Protein AF-X1K725-F1 (afdb_monomer_lite)

Secondary structure (DSSP, 8-state):
--TT-EEEEEEEE---THHHHHHHHGGGSTTTTT--TTTSPPPP-SSEEEEEEEE-GGGBTTB-TT-EEEE-SEE-S---S-GGGSGGGGTT---EETTTTT--SSSSEEEE-HHHHHTT-EEEPS-TTS-HHHHHTHHHHHHHHHHHHT-EEEE-SSTTSPPEEEESSPTTSEEEEE--SHHHHHHHHHHHHT--SEEEEE-SS-HHHHHHHHHHH-

Radius of gyration: 20.43 Å; chains: 1; bounding box: 51×41×59 Å

Foldseek 3Di:
DAQLKFKWFWPDFDDDPVVVVCVVCPCVPPQNANFDCVVPPAAATQFTKIFTQDHHNNCPPVDDGGFMWTFQFWQQAQDPPPLVRHPPSRPPDRTHGDRHVQHHSNDRMHMRDNSRVVSVRGGGDPDPPDDRVRSSCPNLLVVLQVVQQQDWDFDAPDPPGHTDIDGGQDACAEAEQEDLDPSSLSNQQVSVVSHHVYYHYHYPDDVVSVVVSVVVRD

Structure (mmCIF, N/CA/C/O backbone):
data_AF-X1K725-F1
#
_entry.id   AF-X1K725-F1
#
loop_
_atom_site.group_PDB
_atom_site.id
_atom_site.type_symbol
_atom_site.label_atom_id
_atom_site.label_alt_id
_atom_site.label_comp_id
_atom_site.label_asym_id
_atom_site.label_entity_id
_atom_site.label_seq_id
_atom_site.pdbx_PDB_ins_code
_atom_site.Cartn_x
_atom_site.Cartn_y
_atom_site.Cartn_z
_atom_site.occupancy
_atom_site.B_iso_or_equiv
_atom_site.auth_seq_id
_atom_site.auth_comp_id
_atom_site.auth_asym_id
_atom_site.auth_atom_id
_atom_site.pdbx_PDB_model_num
ATOM 1 N N . ILE A 1 1 ? -17.520 -0.392 16.168 1.00 92.00 1 ILE A N 1
ATOM 2 C CA . ILE A 1 1 ? -16.942 0.643 15.284 1.00 92.00 1 ILE A CA 1
ATOM 3 C C . ILE A 1 1 ? -17.673 1.946 15.523 1.00 92.00 1 ILE A C 1
ATOM 5 O O . ILE A 1 1 ? -18.848 1.875 15.880 1.00 92.00 1 ILE A O 1
ATOM 9 N N . GLY A 1 2 ? -16.977 3.076 15.409 1.00 95.00 2 GLY A N 1
ATOM 10 C CA . GLY A 1 2 ? -17.581 4.405 15.504 1.00 95.00 2 GLY A CA 1
ATOM 11 C C . GLY A 1 2 ? -18.509 4.714 14.328 1.00 95.00 2 GLY A C 1
ATOM 12 O O . GLY A 1 2 ? -18.577 3.953 13.361 1.00 95.00 2 GLY A O 1
ATOM 13 N N . ALA A 1 3 ? -19.237 5.828 14.425 1.00 97.44 3 ALA A N 1
ATOM 14 C CA . ALA A 1 3 ? -20.186 6.248 13.396 1.00 97.44 3 ALA A CA 1
ATOM 15 C C . ALA A 1 3 ? -19.500 6.622 12.067 1.00 97.44 3 ALA A C 1
ATOM 17 O O . ALA A 1 3 ? -20.080 6.367 11.018 1.00 97.44 3 ALA A O 1
ATOM 18 N N . GLY A 1 4 ? -18.271 7.152 12.108 1.00 97.38 4 GLY A N 1
ATOM 19 C CA . GLY A 1 4 ? -17.448 7.498 10.938 1.00 97.38 4 GLY A CA 1
ATOM 20 C C . GLY A 1 4 ? -16.420 6.432 10.542 1.00 97.38 4 GLY A C 1
ATOM 21 O O . GLY A 1 4 ? -15.397 6.766 9.962 1.00 97.38 4 GLY A O 1
ATOM 22 N N . GLN A 1 5 ? -16.641 5.162 10.896 1.00 98.12 5 GLN A N 1
ATOM 23 C CA . GLN A 1 5 ? -15.664 4.083 10.690 1.00 98.12 5 GLN A CA 1
ATOM 24 C C . GLN A 1 5 ? -16.272 2.890 9.963 1.00 98.12 5 GLN A C 1
ATOM 26 O O . GLN A 1 5 ? -17.480 2.656 10.031 1.00 98.12 5 GLN A O 1
ATOM 31 N N . LEU A 1 6 ? -15.416 2.064 9.364 1.00 98.69 6 LEU A N 1
ATOM 32 C CA . LEU A 1 6 ? -15.798 0.768 8.801 1.00 98.69 6 LEU A CA 1
ATOM 33 C C . LEU A 1 6 ? -15.099 -0.363 9.565 1.00 98.69 6 LEU A C 1
ATOM 35 O O . LEU A 1 6 ? -13.986 -0.211 10.072 1.00 98.69 6 LEU A O 1
ATOM 39 N N . LEU A 1 7 ? -15.752 -1.521 9.649 1.00 98.75 7 LEU A N 1
ATOM 40 C CA . LEU A 1 7 ? -15.084 -2.783 9.959 1.00 98.75 7 LEU A CA 1
ATOM 41 C C . LEU A 1 7 ? -14.983 -3.580 8.671 1.00 98.75 7 LEU A C 1
ATOM 43 O O . LEU A 1 7 ? -16.003 -3.798 8.013 1.00 98.75 7 LEU A O 1
ATOM 47 N N . ALA A 1 8 ? -13.794 -4.074 8.364 1.00 98.75 8 ALA A N 1
ATOM 48 C CA . ALA A 1 8 ? -13.576 -4.931 7.218 1.00 98.75 8 ALA A CA 1
ATOM 49 C C . ALA A 1 8 ? -12.857 -6.219 7.628 1.00 98.75 8 ALA A C 1
ATOM 51 O O . ALA A 1 8 ? -12.020 -6.217 8.530 1.00 98.75 8 ALA A O 1
ATOM 52 N N . ARG A 1 9 ? -13.217 -7.334 6.993 1.00 98.81 9 ARG A N 1
ATOM 53 C CA . ARG A 1 9 ? -12.459 -8.586 7.054 1.00 98.81 9 ARG A CA 1
ATOM 54 C C . ARG A 1 9 ? -11.229 -8.431 6.172 1.00 98.81 9 ARG A C 1
ATOM 56 O O . ARG A 1 9 ? -11.348 -7.866 5.092 1.00 98.81 9 ARG A O 1
ATOM 63 N N . VAL A 1 10 ? -10.085 -8.938 6.612 1.00 98.81 10 VAL A N 1
ATOM 64 C CA . VAL A 1 10 ? -8.901 -9.025 5.754 1.00 98.81 10 VAL A CA 1
ATOM 65 C C . VAL A 1 10 ? -8.946 -10.350 4.999 1.00 98.81 10 VAL A C 1
ATOM 67 O O . VAL A 1 10 ? -9.000 -11.413 5.616 1.00 98.81 10 VAL A O 1
ATOM 70 N N . ASP A 1 11 ? -8.944 -10.288 3.671 1.00 98.44 11 ASP A N 1
ATOM 71 C CA . ASP A 1 11 ? -9.016 -11.473 2.807 1.00 98.44 11 ASP A CA 1
ATOM 72 C C . ASP A 1 11 ? -7.633 -11.928 2.322 1.00 98.44 11 ASP A C 1
ATOM 74 O O . ASP A 1 11 ? -7.408 -13.116 2.089 1.00 98.44 11 ASP A O 1
ATOM 78 N N . ALA A 1 12 ? -6.694 -10.990 2.200 1.00 98.19 12 ALA A N 1
ATOM 79 C CA . ALA A 1 12 ? -5.293 -11.249 1.898 1.00 98.19 12 ALA A CA 1
ATOM 80 C C . ALA A 1 12 ? -4.413 -10.173 2.542 1.00 98.19 12 ALA A C 1
ATOM 82 O O . ALA A 1 12 ? -4.809 -9.009 2.616 1.00 98.19 12 ALA A O 1
ATOM 83 N N . ALA A 1 13 ? -3.218 -10.567 2.977 1.00 97.69 13 ALA A N 1
ATOM 84 C CA . ALA A 1 13 ? -2.223 -9.666 3.539 1.00 97.69 13 ALA A CA 1
ATOM 85 C C . ALA A 1 13 ? -0.828 -10.031 3.022 1.00 97.69 13 ALA A C 1
ATOM 87 O O . ALA A 1 13 ? -0.427 -11.199 3.061 1.00 97.69 13 ALA A O 1
ATOM 88 N N . GLY A 1 14 ? -0.102 -9.027 2.541 1.00 94.00 14 GLY A N 1
ATOM 89 C CA . GLY A 1 14 ? 1.312 -9.115 2.214 1.00 94.00 14 GLY A CA 1
ATOM 90 C C . GLY A 1 14 ? 2.184 -8.960 3.460 1.00 94.00 14 GLY A C 1
ATOM 91 O O . GLY A 1 14 ? 1.763 -8.434 4.493 1.00 94.00 14 GLY A O 1
ATOM 92 N N . VAL A 1 15 ? 3.421 -9.449 3.371 1.00 94.56 15 VAL A N 1
ATOM 93 C CA . VAL A 1 15 ? 4.444 -9.256 4.406 1.00 94.56 15 VAL A CA 1
ATOM 94 C C . VAL A 1 15 ? 5.604 -8.503 3.778 1.00 94.56 15 VAL A C 1
ATOM 96 O O . VAL A 1 15 ? 6.455 -9.089 3.100 1.00 94.56 15 VAL A O 1
ATOM 99 N N . CYS A 1 16 ? 5.639 -7.200 4.032 1.00 93.44 16 CYS A N 1
ATOM 100 C CA . CYS A 1 16 ? 6.676 -6.328 3.518 1.00 93.44 16 CYS A CA 1
ATOM 101 C C . CYS A 1 16 ? 7.934 -6.365 4.392 1.00 93.44 16 CYS A C 1
ATOM 103 O O . CYS A 1 16 ? 7.883 -6.471 5.619 1.00 93.44 16 CYS A O 1
ATOM 105 N N . THR A 1 17 ? 9.103 -6.187 3.774 1.00 91.06 17 THR A N 1
ATOM 106 C CA . THR A 1 17 ? 10.354 -5.980 4.520 1.00 91.06 17 THR A CA 1
ATOM 107 C C . THR A 1 17 ? 10.373 -4.668 5.309 1.00 91.06 17 THR A C 1
ATOM 109 O O . THR A 1 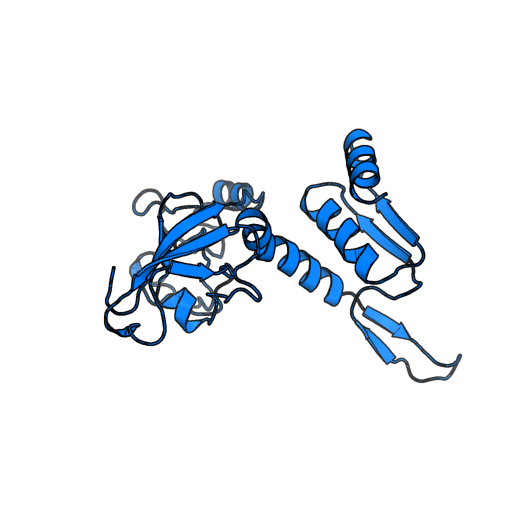17 ? 11.200 -4.534 6.208 1.00 91.06 17 THR A O 1
ATOM 112 N N . SER A 1 18 ? 9.472 -3.719 5.012 1.00 91.06 18 SER A N 1
ATOM 113 C CA . SER A 1 18 ? 9.288 -2.481 5.789 1.00 91.06 18 SER A CA 1
ATOM 114 C C . SER A 1 18 ? 8.984 -2.769 7.265 1.00 91.06 18 SER A C 1
ATOM 116 O O . SER A 1 18 ? 9.439 -2.030 8.136 1.00 91.06 18 SER A O 1
ATOM 118 N N . ILE A 1 19 ? 8.331 -3.899 7.559 1.00 94.31 19 ILE A N 1
ATOM 119 C CA . ILE A 1 19 ? 8.048 -4.361 8.921 1.00 94.31 19 ILE A CA 1
ATOM 120 C C . ILE A 1 19 ? 9.334 -4.519 9.742 1.00 94.31 19 ILE A C 1
ATOM 122 O O . ILE A 1 19 ? 9.361 -4.148 10.911 1.00 94.31 19 ILE A O 1
ATOM 126 N N . LEU A 1 20 ? 10.424 -5.010 9.142 1.00 94.44 20 LEU A N 1
ATOM 127 C CA . LEU A 1 20 ? 11.699 -5.157 9.854 1.00 94.44 20 LEU A CA 1
ATOM 128 C C . LEU A 1 20 ? 12.261 -3.800 10.279 1.00 94.44 20 LEU A C 1
ATOM 130 O O . LEU A 1 20 ? 12.746 -3.665 11.397 1.00 94.44 20 LEU A O 1
ATOM 134 N N . LYS A 1 21 ? 12.138 -2.788 9.413 1.00 93.38 21 LYS A N 1
ATOM 135 C CA . LYS A 1 21 ? 12.543 -1.416 9.730 1.00 93.38 21 LYS A CA 1
ATOM 136 C C . LYS A 1 21 ? 11.694 -0.838 10.864 1.00 93.38 21 LYS A C 1
ATOM 138 O O . LYS A 1 21 ? 12.227 -0.144 11.721 1.00 93.38 21 LYS A O 1
ATOM 143 N N . LEU A 1 22 ? 10.392 -1.120 10.876 1.00 93.50 22 LEU A N 1
ATOM 144 C CA . LEU A 1 22 ? 9.494 -0.688 11.947 1.00 93.50 22 LEU A CA 1
ATOM 145 C C . LEU A 1 22 ? 9.880 -1.335 13.283 1.00 93.50 22 LEU A C 1
ATOM 147 O O . LEU A 1 22 ? 10.004 -0.631 14.277 1.00 93.50 22 LEU A O 1
ATOM 151 N N . ILE A 1 23 ? 10.143 -2.644 13.291 1.00 92.19 23 ILE A N 1
ATOM 152 C CA . ILE A 1 23 ? 10.595 -3.376 14.485 1.00 92.19 23 ILE A CA 1
ATOM 153 C C . ILE A 1 23 ? 11.936 -2.832 14.996 1.00 92.19 23 ILE A C 1
ATOM 155 O O . ILE A 1 23 ? 12.111 -2.679 16.199 1.00 92.19 23 ILE A O 1
ATOM 159 N N . GLU A 1 24 ? 12.874 -2.536 14.096 1.00 94.88 24 GLU A N 1
ATOM 160 C CA . GLU A 1 24 ? 14.198 -2.014 14.451 1.00 94.88 24 GLU A CA 1
ATOM 161 C C . GLU A 1 24 ? 14.137 -0.591 15.021 1.00 94.88 24 GLU A C 1
ATOM 163 O O . GLU A 1 24 ? 14.814 -0.291 16.000 1.00 94.88 24 GLU A O 1
ATOM 168 N N . GLN A 1 25 ? 13.342 0.291 14.409 1.00 95.12 25 GLN A N 1
ATOM 169 C CA . GLN A 1 25 ? 13.277 1.705 14.791 1.00 95.12 25 GLN A CA 1
ATOM 170 C C . GLN A 1 25 ? 12.297 1.971 15.936 1.00 95.12 25 GLN A C 1
ATOM 172 O O . GLN A 1 25 ? 12.454 2.947 16.665 1.00 95.12 25 GLN A O 1
ATOM 177 N N . GLY A 1 26 ? 11.288 1.120 16.113 1.00 93.56 26 GLY A N 1
ATOM 178 C CA . GLY A 1 26 ? 10.322 1.258 17.190 1.00 93.56 26 GLY A CA 1
ATOM 179 C C . GLY A 1 26 ? 9.618 2.622 17.175 1.00 93.56 26 GLY A C 1
ATOM 180 O O . GLY A 1 26 ? 9.159 3.097 16.134 1.00 93.56 26 GLY A O 1
ATOM 181 N N . ALA A 1 27 ? 9.569 3.261 18.346 1.00 93.88 27 ALA A N 1
ATOM 182 C CA . ALA A 1 27 ? 8.982 4.587 18.543 1.00 93.88 27 ALA A CA 1
ATOM 183 C C . ALA A 1 27 ? 9.675 5.703 17.733 1.00 93.88 27 ALA A C 1
ATOM 185 O O . ALA A 1 27 ? 9.034 6.699 17.400 1.00 93.88 27 ALA A O 1
ATOM 186 N N . GLU A 1 28 ? 10.944 5.517 17.354 1.00 94.56 28 GLU A N 1
ATOM 187 C CA . GLU A 1 28 ? 11.724 6.484 16.565 1.00 94.56 28 GLU A CA 1
ATOM 188 C C . GLU A 1 28 ? 11.362 6.463 15.072 1.00 94.56 28 GLU A C 1
ATOM 190 O O . GLU A 1 28 ? 11.806 7.309 14.293 1.00 94.56 28 GLU A O 1
ATOM 195 N N . HIS A 1 29 ? 10.567 5.486 14.626 1.00 94.81 29 HIS A N 1
ATOM 196 C CA . HIS A 1 29 ? 10.113 5.451 13.244 1.00 94.81 29 HIS A CA 1
ATOM 197 C C . HIS A 1 29 ? 9.203 6.659 12.959 1.00 94.81 29 HIS A C 1
ATOM 199 O O . HIS A 1 29 ? 8.237 6.896 13.678 1.00 94.81 29 HIS A O 1
ATOM 205 N N . ALA A 1 30 ? 9.432 7.379 11.856 1.00 91.25 30 ALA A N 1
ATOM 206 C CA . ALA A 1 30 ? 8.716 8.629 11.554 1.00 91.25 30 ALA A CA 1
ATOM 207 C C . ALA A 1 30 ? 7.176 8.499 11.531 1.00 91.25 30 ALA A C 1
ATOM 209 O O . ALA A 1 30 ? 6.477 9.388 11.998 1.00 91.25 30 ALA A O 1
ATOM 210 N N . PHE A 1 31 ? 6.638 7.382 11.024 1.00 91.38 31 PHE A N 1
ATOM 211 C CA . PHE A 1 31 ? 5.187 7.106 11.047 1.00 91.38 31 PHE A CA 1
ATOM 212 C C . PHE A 1 31 ? 4.648 6.589 12.396 1.00 91.38 31 PHE A C 1
ATOM 214 O O . PHE A 1 31 ? 3.438 6.475 12.551 1.00 91.38 31 PHE A O 1
ATOM 221 N N . ILE A 1 32 ? 5.523 6.259 13.350 1.00 95.19 32 ILE A N 1
ATOM 222 C CA . ILE A 1 32 ? 5.160 5.882 14.725 1.00 95.19 32 ILE A CA 1
ATOM 223 C C . ILE A 1 32 ? 5.229 7.116 15.636 1.00 95.19 32 ILE A C 1
ATOM 225 O O . ILE A 1 32 ? 4.346 7.301 16.465 1.00 95.19 32 ILE A O 1
ATOM 229 N N . ASN A 1 33 ? 6.225 7.988 15.438 1.00 95.19 33 ASN A N 1
ATOM 230 C CA . ASN A 1 33 ? 6.378 9.293 16.089 1.00 95.19 33 ASN A CA 1
ATOM 231 C C . ASN A 1 33 ? 6.159 9.259 17.613 1.00 95.19 33 ASN A C 1
ATOM 233 O O . ASN A 1 33 ? 5.201 9.831 18.136 1.00 95.19 33 ASN A O 1
ATOM 237 N N . GLY A 1 34 ? 7.029 8.546 18.331 1.00 95.94 34 GLY A N 1
ATOM 238 C CA . GLY A 1 34 ? 7.004 8.481 19.794 1.00 95.94 34 GLY A CA 1
ATOM 239 C C . GLY A 1 34 ? 5.859 7.654 20.386 1.00 95.94 34 GLY A C 1
ATOM 240 O O . GLY A 1 34 ? 5.708 7.622 21.605 1.00 95.94 34 GLY A O 1
ATOM 241 N N . TRP A 1 35 ? 5.059 6.980 19.556 1.00 95.75 35 TRP A N 1
ATOM 242 C CA . TRP A 1 35 ? 3.974 6.129 20.030 1.00 95.75 35 TRP A CA 1
ATOM 243 C C . TRP A 1 35 ? 4.493 4.948 20.855 1.00 95.75 35 TRP A C 1
ATOM 245 O O . TRP A 1 35 ? 5.268 4.115 20.378 1.00 95.75 35 TRP A O 1
ATOM 255 N N . ASP A 1 36 ? 4.018 4.858 22.099 1.00 94.12 36 ASP A N 1
ATOM 256 C CA . ASP A 1 36 ? 4.352 3.782 23.034 1.00 94.12 36 ASP A CA 1
ATOM 257 C C . ASP A 1 36 ? 3.608 2.494 22.651 1.00 94.12 36 ASP A C 1
ATOM 259 O O . ASP A 1 36 ? 2.427 2.292 22.947 1.00 94.12 36 ASP A O 1
ATOM 263 N N . MET A 1 37 ? 4.321 1.611 21.956 1.00 92.50 37 MET A N 1
ATOM 264 C CA . MET A 1 37 ? 3.791 0.332 21.488 1.00 92.50 37 MET A CA 1
ATOM 265 C C . MET A 1 37 ? 3.719 -0.744 22.580 1.00 92.50 37 MET A C 1
ATOM 267 O O . MET A 1 37 ? 3.072 -1.765 22.355 1.00 92.50 37 MET A O 1
ATOM 271 N N . GLU A 1 38 ? 4.331 -0.543 23.753 1.00 92.81 38 GLU A N 1
ATOM 272 C CA . GLU A 1 38 ? 4.136 -1.448 24.893 1.00 92.81 38 GLU A CA 1
ATOM 273 C C . GLU A 1 38 ? 2.762 -1.209 25.516 1.00 92.81 38 GLU A C 1
ATOM 275 O O . GLU A 1 38 ? 2.014 -2.151 25.794 1.00 92.81 38 GLU A O 1
ATOM 280 N N . ARG A 1 39 ? 2.394 0.066 25.684 1.00 95.31 39 ARG A N 1
ATOM 281 C CA . ARG A 1 39 ? 1.092 0.460 26.225 1.00 95.31 39 ARG A CA 1
ATOM 282 C C . ARG A 1 39 ? -0.032 0.369 25.199 1.00 95.31 39 ARG A C 1
ATOM 284 O O . ARG A 1 39 ? -1.157 0.006 25.554 1.00 95.31 39 ARG A O 1
ATOM 291 N N . TRP A 1 40 ? 0.252 0.696 23.941 1.00 95.31 40 TRP A N 1
ATOM 292 C CA . TRP A 1 40 ? -0.712 0.676 22.842 1.00 95.31 40 TRP A CA 1
ATOM 293 C C . TRP A 1 40 ? -0.155 -0.104 21.645 1.00 95.31 40 TRP A C 1
ATOM 295 O O . TRP A 1 40 ? 0.283 0.504 20.664 1.00 95.31 40 TRP A O 1
ATOM 305 N N . PRO A 1 41 ? -0.190 -1.446 21.694 1.00 94.00 41 PRO A N 1
ATOM 306 C CA . PRO A 1 41 ? 0.327 -2.281 20.618 1.00 94.00 41 PRO A CA 1
ATOM 307 C C . PRO A 1 41 ? -0.302 -1.953 19.264 1.00 94.00 41 PRO A C 1
ATOM 309 O O . PRO A 1 41 ? -1.505 -1.690 19.164 1.00 94.00 41 PRO A O 1
ATOM 312 N N . VAL A 1 42 ? 0.517 -2.014 18.217 1.00 94.75 42 VAL A N 1
ATOM 313 C CA . VAL A 1 42 ? 0.094 -1.802 16.830 1.00 94.75 42 VAL A CA 1
ATOM 314 C C . VAL A 1 42 ? -0.086 -3.129 16.097 1.00 94.75 42 VAL A C 1
ATOM 316 O O . VAL A 1 42 ? 0.575 -4.123 16.396 1.00 94.75 42 VAL A O 1
ATOM 319 N N . ILE A 1 43 ? -0.983 -3.138 15.113 1.00 96.81 43 ILE A N 1
ATOM 320 C CA . ILE A 1 43 ? -1.186 -4.270 14.205 1.00 96.81 43 ILE A CA 1
ATOM 321 C C . ILE A 1 43 ? -0.496 -3.928 12.888 1.00 96.81 43 ILE A C 1
ATOM 323 O O . ILE A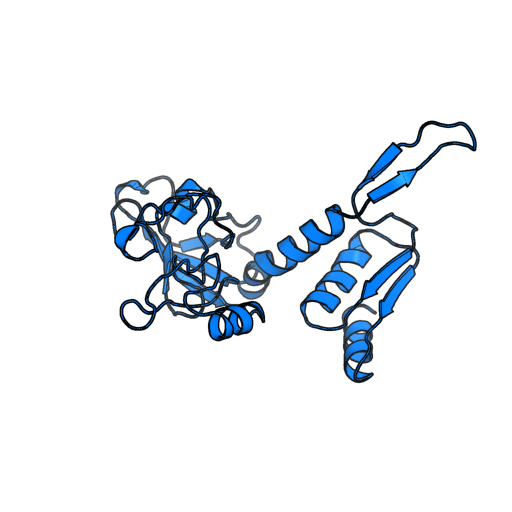 1 43 ? -0.814 -2.916 12.268 1.00 96.81 43 ILE A O 1
ATOM 327 N N . LEU A 1 44 ? 0.436 -4.781 12.475 1.00 96.88 44 LEU A N 1
ATOM 328 C CA . LEU A 1 44 ? 1.270 -4.572 11.294 1.00 96.88 44 LEU A CA 1
ATOM 329 C C . LEU A 1 44 ? 0.571 -5.012 9.997 1.00 96.88 44 LEU A C 1
ATOM 331 O O . LEU A 1 44 ? -0.466 -5.674 10.029 1.00 96.88 44 LEU A O 1
ATOM 335 N N . GLY A 1 45 ? 1.162 -4.667 8.853 1.00 96.81 45 GLY A N 1
ATOM 336 C CA . GLY A 1 45 ? 0.690 -5.053 7.519 1.00 96.81 45 GLY A CA 1
ATOM 337 C C . GLY A 1 45 ? 0.058 -3.889 6.767 1.00 96.81 45 GLY A C 1
ATOM 338 O O . GLY A 1 45 ? -1.083 -3.509 7.025 1.00 96.81 45 GLY A O 1
ATOM 339 N N . ASP A 1 46 ? 0.805 -3.350 5.820 1.00 96.94 46 ASP A N 1
ATOM 340 C CA . ASP A 1 46 ? 0.471 -2.238 4.929 1.00 96.94 46 ASP A CA 1
ATOM 341 C C . ASP A 1 46 ? -0.044 -2.702 3.555 1.00 96.94 46 ASP A C 1
ATOM 343 O O . ASP A 1 46 ? -0.673 -1.932 2.838 1.00 96.94 46 ASP A O 1
ATOM 347 N N . GLU A 1 47 ? 0.140 -3.979 3.229 1.00 97.31 47 GLU A N 1
ATOM 348 C CA . GLU A 1 47 ? -0.252 -4.589 1.958 1.00 97.31 47 GLU A CA 1
ATOM 349 C C . GLU A 1 47 ? -1.438 -5.540 2.180 1.00 97.31 47 GLU A C 1
ATOM 351 O O . GLU A 1 47 ? -1.310 -6.522 2.917 1.00 97.31 47 GLU A O 1
ATOM 356 N N . GLY A 1 48 ? -2.597 -5.306 1.558 1.00 97.50 48 GLY A N 1
ATOM 357 C CA . GLY A 1 48 ? -3.721 -6.224 1.736 1.00 97.50 48 GLY A CA 1
ATOM 358 C C . GLY A 1 48 ? -5.010 -5.887 1.002 1.00 97.50 48 GLY A C 1
ATOM 359 O O . GLY A 1 48 ? -5.136 -4.891 0.294 1.00 97.50 48 GLY A O 1
ATOM 360 N N . THR A 1 49 ? -5.972 -6.790 1.157 1.00 98.56 49 THR A N 1
ATOM 361 C CA . THR A 1 49 ? -7.325 -6.689 0.603 1.00 98.56 49 THR A CA 1
ATOM 362 C C . THR A 1 49 ? -8.339 -6.845 1.703 1.00 98.56 49 THR A C 1
ATOM 364 O O . THR A 1 49 ? -8.196 -7.716 2.568 1.00 98.56 49 THR A O 1
ATOM 367 N N . VAL A 1 50 ? -9.373 -6.016 1.644 1.00 98.56 50 VAL A N 1
ATOM 368 C CA . VAL A 1 50 ? -10.394 -5.964 2.677 1.00 98.56 50 VAL A CA 1
ATOM 369 C C . VAL A 1 50 ? -11.794 -6.045 2.085 1.00 98.56 50 VAL A C 1
ATOM 371 O O . VAL A 1 50 ? -12.055 -5.474 1.029 1.00 98.56 50 VAL A O 1
ATOM 374 N N . THR A 1 51 ? -12.703 -6.707 2.800 1.00 98.69 51 THR A N 1
ATOM 375 C CA . THR A 1 51 ? -14.143 -6.738 2.507 1.00 98.69 51 THR A CA 1
ATOM 376 C C . THR A 1 51 ? -14.911 -6.108 3.662 1.00 98.69 51 THR A C 1
ATOM 378 O O . THR A 1 51 ? -14.790 -6.560 4.803 1.00 98.69 51 THR A O 1
ATOM 381 N N . ILE A 1 52 ? -15.734 -5.094 3.399 1.00 98.75 52 ILE A N 1
ATOM 382 C CA . ILE A 1 52 ? -16.544 -4.433 4.429 1.00 98.75 52 ILE A CA 1
ATOM 383 C C . ILE A 1 52 ? -17.522 -5.437 5.049 1.00 98.75 52 ILE A C 1
ATOM 385 O O . ILE A 1 52 ? -18.307 -6.076 4.354 1.00 98.75 52 ILE A O 1
ATOM 389 N N . VAL A 1 53 ? -17.515 -5.539 6.379 1.00 98.75 53 VAL A N 1
ATOM 390 C CA . VAL A 1 53 ? -18.447 -6.381 7.154 1.00 98.75 53 VAL A CA 1
ATOM 391 C C . VAL A 1 53 ? -19.356 -5.577 8.081 1.00 98.75 53 VAL A C 1
ATOM 393 O O . VAL A 1 53 ? -20.361 -6.098 8.561 1.00 98.75 53 VAL A O 1
ATOM 396 N N . LYS A 1 54 ? -19.031 -4.307 8.353 1.00 98.75 54 LYS A N 1
ATOM 397 C CA . LYS A 1 54 ? -19.902 -3.394 9.103 1.00 98.75 54 LYS A CA 1
ATOM 398 C C . LYS A 1 54 ? -19.614 -1.942 8.729 1.00 98.75 54 LYS A C 1
ATOM 400 O O . LYS A 1 54 ? -18.455 -1.539 8.694 1.00 98.75 54 LYS A O 1
ATOM 405 N N . VAL A 1 55 ? -20.674 -1.163 8.533 1.00 98.75 55 VAL A N 1
ATOM 406 C CA . VAL A 1 55 ? -20.618 0.260 8.165 1.00 98.75 55 VAL A CA 1
ATOM 407 C C . VAL A 1 55 ? -21.076 1.115 9.349 1.00 98.75 55 VAL A C 1
ATOM 409 O O . VAL A 1 55 ? -22.083 0.800 9.996 1.00 98.75 55 VAL A O 1
ATOM 412 N N . GLY A 1 56 ? -20.309 2.157 9.672 1.00 98.56 56 GLY A N 1
ATOM 413 C CA . GLY A 1 56 ? -20.668 3.164 10.667 1.00 98.56 56 GLY A CA 1
ATOM 414 C C . GLY A 1 56 ? -21.893 3.973 10.237 1.00 98.56 56 GLY A C 1
ATOM 415 O O . GLY A 1 56 ? -22.183 4.101 9.053 1.00 98.56 56 GLY A O 1
ATOM 416 N N . GLU A 1 57 ? -22.651 4.494 11.199 1.00 98.19 57 GLU A N 1
ATOM 417 C CA . GLU A 1 57 ? -23.924 5.176 10.930 1.00 98.19 57 GLU A CA 1
ATOM 418 C C . GLU A 1 57 ? -23.802 6.355 9.954 1.00 98.19 57 GLU A C 1
ATOM 420 O O . GLU A 1 57 ? -24.650 6.485 9.074 1.00 98.19 57 GLU A O 1
ATOM 425 N N . ASN A 1 58 ? -22.724 7.136 10.051 1.00 98.06 58 ASN A N 1
ATOM 426 C CA . ASN A 1 58 ? -22.498 8.321 9.220 1.00 98.06 58 ASN A CA 1
ATOM 427 C C . ASN A 1 58 ? -22.002 7.983 7.808 1.00 98.06 58 ASN A C 1
ATOM 429 O O . ASN A 1 58 ? -21.940 8.870 6.972 1.00 98.06 58 ASN A O 1
ATOM 433 N N . LEU A 1 59 ? -21.633 6.725 7.555 1.00 98.12 59 LEU A N 1
ATOM 434 C CA . LEU A 1 59 ? -21.101 6.253 6.273 1.00 98.12 59 LEU A CA 1
ATOM 435 C C . LEU A 1 59 ? -22.135 5.444 5.474 1.00 98.12 59 LEU A C 1
ATOM 437 O O . LEU A 1 59 ? -21.839 4.890 4.413 1.00 98.12 59 LEU A O 1
ATOM 441 N N . ARG A 1 60 ? -23.359 5.326 6.003 1.00 95.62 60 ARG A N 1
ATOM 442 C CA . ARG A 1 60 ? -24.462 4.642 5.324 1.00 95.62 60 ARG A CA 1
ATOM 443 C C . ARG A 1 60 ? -24.845 5.417 4.065 1.00 95.62 60 ARG A C 1
ATOM 445 O O . ARG A 1 60 ? -25.113 6.609 4.137 1.00 95.62 60 ARG A O 1
ATOM 452 N N . GLY A 1 61 ? -24.928 4.716 2.939 1.00 95.50 61 GLY A N 1
ATOM 453 C CA . GLY A 1 61 ? -25.235 5.300 1.628 1.00 95.50 61 GLY A CA 1
ATOM 454 C C . GLY A 1 61 ? -24.000 5.575 0.771 1.00 95.50 61 GLY A C 1
ATOM 455 O O . GLY A 1 61 ? -24.133 5.657 -0.444 1.00 95.50 61 GLY A O 1
ATOM 456 N N . GLU A 1 62 ? -22.813 5.645 1.378 1.00 96.88 62 GLU A N 1
ATOM 457 C CA . GLU A 1 62 ? -21.532 5.703 0.659 1.00 96.88 62 GLU A CA 1
ATOM 458 C C . GLU A 1 62 ? -20.885 4.319 0.548 1.00 96.88 62 GLU A C 1
ATOM 460 O O . GLU A 1 62 ? -20.311 3.977 -0.483 1.00 96.88 62 GLU A O 1
ATOM 465 N N . TYR A 1 63 ? -21.023 3.509 1.602 1.00 98.19 63 TYR A N 1
ATOM 466 C CA . TYR A 1 63 ? -20.439 2.174 1.682 1.00 98.19 63 TYR A CA 1
ATOM 467 C C . TYR A 1 63 ? -21.480 1.107 2.007 1.00 98.19 63 TYR A C 1
ATOM 469 O O . TYR A 1 63 ? -22.436 1.331 2.758 1.00 98.19 63 TYR A O 1
ATOM 477 N N . GLU A 1 64 ? -21.231 -0.097 1.503 1.00 97.94 64 GLU A N 1
ATOM 478 C CA . GLU A 1 64 ? -22.087 -1.265 1.658 1.00 97.94 64 GLU A CA 1
ATOM 479 C C . GLU A 1 64 ? -21.293 -2.478 2.154 1.00 97.94 64 GLU A C 1
ATOM 481 O O . GLU A 1 64 ? -20.121 -2.686 1.833 1.00 97.94 64 GLU A O 1
ATOM 486 N N . VAL A 1 65 ? -21.950 -3.315 2.957 1.00 98.62 65 VAL A N 1
ATOM 487 C CA . VAL A 1 65 ? -21.376 -4.593 3.395 1.00 98.62 65 VAL A CA 1
ATOM 488 C C . VAL A 1 65 ? -21.181 -5.501 2.183 1.00 98.62 65 VAL A C 1
ATOM 490 O O . VAL A 1 65 ? -22.089 -5.670 1.378 1.00 98.62 65 VAL A O 1
ATOM 493 N N . GLY A 1 66 ? -20.006 -6.121 2.089 1.00 98.00 66 GLY A N 1
ATOM 494 C CA . GLY A 1 66 ? -19.610 -6.976 0.972 1.00 98.00 66 GLY A CA 1
ATOM 495 C C . GLY A 1 66 ? -18.731 -6.279 -0.064 1.00 98.00 66 GLY A C 1
ATOM 496 O O . GLY A 1 66 ? -18.045 -6.978 -0.805 1.00 98.00 66 GLY A O 1
ATOM 497 N N . GLN A 1 67 ? -18.677 -4.942 -0.079 1.00 98.06 67 GLN A N 1
ATOM 498 C CA . GLN A 1 67 ? -17.757 -4.217 -0.955 1.00 98.06 67 GLN A CA 1
ATOM 499 C C . GLN A 1 67 ? -16.303 -4.491 -0.579 1.00 98.06 67 GLN A C 1
ATOM 501 O O . GLN A 1 67 ? -15.949 -4.586 0.603 1.00 98.06 67 GLN A O 1
ATOM 506 N N . ARG A 1 68 ? -15.461 -4.585 -1.605 1.00 98.25 68 ARG A N 1
ATOM 507 C CA . ARG A 1 68 ? -14.040 -4.886 -1.481 1.00 98.25 68 ARG A CA 1
ATOM 508 C C . ARG A 1 68 ? -13.183 -3.702 -1.879 1.00 98.25 68 ARG A C 1
ATOM 510 O O . ARG A 1 68 ? -13.526 -2.964 -2.796 1.00 98.25 68 ARG A O 1
ATOM 517 N N . PHE A 1 69 ? -12.035 -3.578 -1.223 1.00 98.50 69 PHE A N 1
ATOM 518 C CA . PHE A 1 69 ? -11.112 -2.473 -1.446 1.00 98.50 69 PHE A CA 1
ATOM 519 C C . PHE A 1 69 ? -9.653 -2.914 -1.309 1.00 98.50 69 PHE A C 1
ATOM 521 O O . PHE A 1 69 ? -9.330 -3.857 -0.575 1.00 98.50 69 PHE A O 1
ATOM 528 N N . ALA A 1 70 ? -8.777 -2.184 -1.996 1.00 98.12 70 ALA A N 1
ATOM 529 C CA . ALA A 1 70 ? -7.380 -2.047 -1.601 1.00 98.12 70 ALA A CA 1
ATOM 530 C C . ALA A 1 70 ? -7.245 -0.837 -0.668 1.00 98.12 70 ALA A C 1
ATOM 532 O O . ALA A 1 70 ? -8.064 0.082 -0.710 1.00 98.12 70 ALA A O 1
ATOM 533 N N . ILE A 1 71 ? -6.204 -0.811 0.160 1.00 98.12 71 ILE A N 1
ATOM 534 C CA . ILE A 1 71 ? -5.912 0.340 1.018 1.00 98.12 71 ILE A CA 1
ATOM 535 C C . ILE A 1 71 ? -4.562 0.929 0.615 1.00 98.12 71 ILE A C 1
ATOM 537 O O . ILE A 1 71 ? -3.568 0.211 0.568 1.00 98.12 71 ILE A O 1
ATOM 541 N N . GLN A 1 72 ? -4.525 2.234 0.349 1.00 97.31 72 GLN A N 1
ATOM 542 C CA . GLN A 1 72 ? -3.286 2.998 0.221 1.00 97.31 72 GLN A CA 1
ATOM 543 C C . GLN A 1 72 ? -2.729 3.248 1.630 1.00 97.31 72 GLN A C 1
ATOM 545 O O . GLN A 1 72 ? -3.346 3.980 2.407 1.00 97.31 72 GLN A O 1
ATOM 550 N N . PRO A 1 73 ? -1.578 2.668 2.009 1.00 96.75 73 PRO A N 1
ATOM 551 C CA . PRO A 1 73 ? -1.144 2.718 3.398 1.00 96.75 73 PRO A CA 1
ATOM 552 C C . PRO A 1 73 ? -0.515 4.046 3.794 1.00 96.75 73 PRO A C 1
ATOM 554 O O . PRO A 1 73 ? -0.532 4.376 4.973 1.00 96.75 73 PRO A O 1
ATOM 557 N N . ALA A 1 74 ? 0.041 4.808 2.848 1.00 95.50 74 ALA A N 1
ATOM 558 C CA . ALA A 1 74 ? 0.559 6.144 3.119 1.00 95.50 74 ALA A CA 1
ATOM 559 C C . ALA A 1 74 ? -0.602 7.144 3.119 1.00 95.50 74 ALA A C 1
ATOM 561 O O . ALA A 1 74 ? -1.024 7.613 2.062 1.00 95.50 74 ALA A O 1
ATOM 562 N N . VAL A 1 75 ? -1.101 7.457 4.313 1.00 97.56 75 VAL A N 1
ATOM 563 C CA . VAL A 1 75 ? -2.313 8.248 4.523 1.00 97.56 75 VAL A CA 1
ATOM 564 C C . VAL A 1 75 ? -1.927 9.711 4.733 1.00 97.56 75 VAL A C 1
ATOM 566 O O . VAL A 1 75 ? -1.343 10.079 5.750 1.00 97.56 75 VAL A O 1
ATOM 569 N N . GLY A 1 76 ? -2.235 10.547 3.742 1.00 96.31 76 GLY A N 1
ATOM 570 C CA . GLY A 1 76 ? -1.811 11.948 3.641 1.00 96.31 76 GLY A CA 1
ATOM 571 C C . GLY A 1 76 ? -2.580 12.949 4.503 1.00 96.31 76 GLY A C 1
ATOM 572 O O . GLY A 1 76 ? -2.887 14.032 4.012 1.00 96.31 76 GLY A O 1
ATOM 573 N N . VAL A 1 77 ? -2.914 12.595 5.745 1.00 96.12 77 VAL A N 1
ATOM 574 C CA . VAL A 1 77 ? -3.575 13.491 6.705 1.00 96.12 77 VAL A CA 1
ATOM 575 C C . VAL A 1 77 ? -2.895 13.432 8.069 1.00 96.12 77 VAL A C 1
ATOM 577 O O . VAL A 1 77 ? -2.229 12.453 8.421 1.00 96.12 77 VAL A O 1
ATOM 580 N N . ARG A 1 78 ? -3.085 14.489 8.864 1.00 95.81 78 ARG A N 1
ATOM 581 C CA . ARG A 1 78 ? -2.685 14.498 10.278 1.00 95.81 78 ARG A CA 1
ATOM 582 C C . ARG A 1 78 ? -3.504 13.469 11.070 1.00 95.81 78 ARG A C 1
ATOM 584 O O . ARG A 1 78 ? -4.661 13.253 10.714 1.00 95.81 78 ARG A O 1
ATOM 591 N N . PRO A 1 79 ? -2.977 12.905 12.171 1.00 95.69 79 PRO A N 1
ATOM 592 C CA . PRO A 1 79 ? -3.778 12.037 13.025 1.00 95.69 79 PRO A CA 1
ATOM 593 C C . PRO A 1 79 ? -5.038 12.754 13.522 1.00 95.69 79 PRO A C 1
ATOM 595 O O . PRO A 1 79 ? -4.966 13.874 14.043 1.00 95.69 79 PRO A O 1
ATOM 598 N N . VAL A 1 80 ? -6.189 12.107 13.356 1.00 94.25 80 VAL A N 1
ATOM 599 C CA . VAL A 1 80 ? -7.496 12.611 13.797 1.00 94.25 80 VAL A CA 1
ATOM 600 C C . VAL A 1 80 ? -7.818 12.005 15.156 1.00 94.25 80 VAL A C 1
ATOM 602 O O . VAL A 1 80 ? -8.159 12.717 16.103 1.00 94.25 80 VAL A O 1
ATOM 605 N N . LEU A 1 81 ? -7.643 10.691 15.273 1.00 93.19 81 LEU A N 1
ATOM 606 C CA . LEU A 1 81 ? -7.833 9.925 16.488 1.00 93.19 81 LEU A CA 1
ATOM 607 C C . LEU A 1 81 ? -6.515 9.708 17.226 1.00 93.19 81 LEU A C 1
ATOM 609 O O . LEU A 1 81 ? -5.433 9.650 16.646 1.00 93.19 81 LEU A O 1
ATOM 613 N N . HIS A 1 82 ? -6.629 9.524 18.542 1.00 94.88 82 HIS A N 1
ATOM 614 C CA . HIS A 1 82 ? -5.531 9.066 19.397 1.00 94.88 82 HIS A CA 1
ATOM 615 C C . HIS A 1 82 ? -4.270 9.937 19.340 1.00 94.88 82 HIS A C 1
ATOM 617 O O . HIS A 1 82 ? -3.156 9.450 19.534 1.00 94.88 82 HIS A O 1
ATOM 623 N N . ARG A 1 83 ? -4.447 11.236 19.078 1.00 95.81 83 ARG A N 1
ATOM 624 C CA . ARG A 1 83 ? -3.362 12.215 18.982 1.00 95.81 83 ARG A CA 1
ATOM 625 C C . ARG A 1 83 ? -2.478 12.218 20.222 1.00 95.81 83 ARG A C 1
ATOM 627 O O . ARG A 1 83 ? -1.269 12.342 20.096 1.00 95.81 83 ARG A O 1
ATOM 634 N N . GLU A 1 84 ? -3.074 12.004 21.392 1.00 96.31 84 GLU A N 1
ATOM 635 C CA . GLU A 1 84 ? -2.401 11.943 22.691 1.00 96.31 84 GLU A CA 1
ATOM 636 C C . GLU A 1 84 ? -1.384 10.805 22.835 1.00 96.31 84 GLU A C 1
ATOM 638 O O . GLU A 1 84 ? -0.633 10.772 23.806 1.00 96.31 84 GLU A O 1
ATOM 643 N N . ARG A 1 85 ? -1.384 9.844 21.905 1.00 96.25 85 ARG A N 1
ATOM 644 C CA . ARG A 1 85 ? -0.457 8.708 21.912 1.00 96.25 85 ARG A CA 1
ATOM 645 C C . ARG A 1 85 ? 0.811 8.971 21.115 1.00 96.25 85 ARG A C 1
ATOM 647 O O . ARG A 1 85 ? 1.762 8.222 21.275 1.00 96.25 85 ARG A O 1
ATOM 654 N N . TYR A 1 86 ? 0.824 9.999 20.273 1.00 96.56 86 TYR A N 1
ATOM 655 C CA . TYR A 1 86 ? 2.016 10.436 19.556 1.00 96.56 86 TYR A CA 1
ATOM 656 C C . TYR A 1 86 ? 2.799 11.444 20.400 1.00 96.56 86 TYR A C 1
ATOM 658 O O . TYR A 1 86 ? 2.234 12.114 21.272 1.00 96.56 86 TYR A O 1
ATOM 666 N N . ALA A 1 87 ? 4.082 11.611 20.086 1.00 95.81 87 ALA A N 1
ATOM 667 C CA . ALA A 1 87 ? 4.876 12.717 20.605 1.00 95.81 87 ALA A CA 1
ATOM 668 C C . ALA A 1 87 ? 4.175 14.060 20.337 1.00 95.81 87 ALA A C 1
ATOM 670 O O . ALA A 1 87 ? 3.565 14.258 19.281 1.00 95.81 87 ALA A O 1
ATOM 671 N N . ASP A 1 88 ? 4.222 14.953 21.329 1.00 95.81 88 ASP A N 1
ATOM 672 C CA . ASP A 1 88 ? 3.669 16.311 21.266 1.00 95.81 88 ASP A CA 1
ATOM 673 C C . ASP A 1 88 ? 2.212 16.381 20.766 1.00 95.81 88 ASP A C 1
ATOM 675 O O . ASP A 1 88 ? 1.806 17.307 20.069 1.00 95.81 88 ASP A O 1
ATOM 679 N N . ASN A 1 89 ? 1.387 15.382 21.105 1.00 95.94 89 ASN A N 1
ATOM 680 C CA . ASN A 1 89 ? -0.003 15.271 20.640 1.00 95.94 89 ASN A CA 1
ATOM 681 C C . ASN A 1 89 ? -0.150 15.327 19.099 1.00 95.94 89 ASN A C 1
ATOM 683 O O . ASN A 1 89 ? -1.106 15.919 18.562 1.00 95.94 89 ASN A O 1
ATOM 687 N N . ALA A 1 90 ? 0.807 14.711 18.396 1.00 95.19 90 ALA A N 1
ATOM 688 C CA . ALA A 1 90 ? 0.935 14.685 16.940 1.00 95.19 90 ALA A CA 1
ATOM 689 C C . ALA A 1 90 ? 1.182 16.062 16.293 1.00 95.19 90 ALA A C 1
ATOM 691 O O . ALA A 1 90 ? 0.834 16.276 15.127 1.00 95.19 90 ALA A O 1
ATOM 692 N N . GLU A 1 91 ? 1.737 17.026 17.031 1.00 94.62 91 GLU A N 1
ATOM 693 C CA . GLU A 1 91 ? 2.125 18.314 16.456 1.00 94.62 91 GLU A CA 1
ATOM 694 C C . GLU A 1 91 ? 3.151 18.127 15.324 1.00 94.62 91 GLU A C 1
ATOM 696 O O . GLU A 1 91 ? 4.072 17.319 15.408 1.00 94.62 91 GLU A O 1
ATOM 701 N N . GLY A 1 92 ? 2.950 18.837 14.211 1.00 91.94 92 GLY A N 1
ATOM 702 C CA . GLY A 1 92 ? 3.815 18.747 13.030 1.00 91.94 92 GLY A CA 1
ATOM 703 C C . GLY A 1 92 ? 3.609 17.512 12.144 1.00 91.94 92 GLY A C 1
ATOM 704 O O . GLY A 1 92 ? 4.179 17.466 11.057 1.00 91.94 92 GLY A O 1
ATOM 705 N N . MET A 1 93 ? 2.772 16.546 12.539 1.00 94.94 93 MET A N 1
ATOM 706 C CA . MET A 1 93 ? 2.441 15.406 11.681 1.00 94.94 93 MET A CA 1
ATOM 707 C C . MET A 1 93 ? 1.424 15.793 10.603 1.00 94.94 93 MET A C 1
ATOM 709 O O . MET A 1 93 ? 0.342 16.305 10.896 1.00 94.94 93 MET A O 1
ATOM 713 N N . ASP A 1 94 ? 1.748 15.483 9.351 1.00 95.38 94 ASP A N 1
ATOM 714 C CA . ASP A 1 94 ? 0.873 15.632 8.184 1.00 95.38 94 ASP A CA 1
ATOM 715 C C . ASP A 1 94 ? 0.505 14.288 7.539 1.00 95.38 94 ASP A C 1
ATOM 717 O O . ASP A 1 94 ? -0.251 14.259 6.569 1.00 95.38 94 ASP A O 1
ATOM 721 N N . LYS A 1 95 ? 1.057 13.184 8.057 1.00 94.88 95 LYS A N 1
ATOM 722 C CA . LYS A 1 95 ? 0.884 11.842 7.504 1.00 94.88 95 LYS A CA 1
ATOM 723 C C . LYS A 1 95 ? 0.758 10.789 8.591 1.00 94.88 95 LYS A C 1
ATOM 725 O O . LYS A 1 95 ? 1.507 10.786 9.567 1.00 94.88 95 LYS A O 1
ATOM 730 N N . CYS A 1 96 ? -0.130 9.842 8.337 1.00 95.44 96 CYS A N 1
ATOM 731 C CA . CYS A 1 96 ? -0.330 8.621 9.104 1.00 95.44 96 CYS A CA 1
ATOM 732 C C . CYS A 1 96 ? -0.035 7.405 8.222 1.00 95.44 96 CYS A C 1
ATOM 734 O O . CYS A 1 96 ? 0.198 7.542 7.016 1.00 95.44 96 CYS A O 1
ATOM 736 N N . ALA A 1 97 ? -0.086 6.203 8.802 1.00 96.25 97 ALA A N 1
ATOM 737 C CA . ALA A 1 97 ? 0.009 5.000 7.990 1.00 96.25 97 ALA A CA 1
ATOM 738 C C . ALA A 1 97 ? -0.790 3.794 8.509 1.00 96.25 97 ALA A C 1
ATOM 740 O O . ALA A 1 97 ? -0.852 3.514 9.711 1.00 96.25 97 ALA A O 1
ATOM 741 N N . VAL A 1 98 ? -1.379 3.059 7.564 1.00 97.81 98 VAL A N 1
ATOM 742 C CA . VAL A 1 98 ? -2.000 1.738 7.775 1.00 97.81 98 VAL A CA 1
ATOM 743 C C . VAL A 1 98 ? -0.897 0.693 7.893 1.00 97.81 98 VAL A C 1
ATOM 745 O O . VAL A 1 98 ? 0.100 0.761 7.185 1.00 97.81 98 VAL A O 1
ATOM 748 N N . GLY A 1 99 ? -1.040 -0.247 8.824 1.00 96.31 99 GLY A N 1
ATOM 749 C CA . GLY A 1 99 ? 0.040 -1.153 9.234 1.00 96.31 99 GLY A CA 1
ATOM 750 C C . GLY A 1 99 ? 1.027 -0.534 10.228 1.00 96.31 99 GLY A C 1
ATOM 751 O O . GLY A 1 99 ? 1.981 -1.197 10.631 1.00 96.31 99 GLY A O 1
ATOM 752 N N . TYR A 1 100 ? 0.781 0.716 10.632 1.00 95.50 100 TYR A N 1
ATOM 753 C CA . TYR A 1 100 ? 1.512 1.449 11.660 1.00 95.50 100 TYR A CA 1
ATOM 754 C C . TYR A 1 100 ? 0.510 1.827 12.761 1.00 95.50 100 TYR A C 1
ATOM 756 O O . TYR A 1 100 ? -0.047 0.957 13.428 1.00 95.50 100 TYR A O 1
ATOM 764 N N . THR A 1 101 ? 0.202 3.111 12.924 1.00 95.31 101 THR A N 1
ATOM 765 C CA . THR A 1 101 ? -0.710 3.601 13.962 1.00 95.31 101 THR A CA 1
ATOM 766 C C . THR A 1 101 ? -2.192 3.491 13.589 1.00 95.31 101 THR A C 1
ATOM 768 O O . THR A 1 101 ? -3.043 3.519 14.479 1.00 95.31 101 THR A O 1
ATOM 771 N N . LEU A 1 102 ? -2.530 3.287 12.305 1.00 95.75 102 LEU A N 1
ATOM 772 C CA . LEU A 1 102 ? -3.922 3.144 11.852 1.00 95.75 102 LEU A CA 1
ATOM 773 C C . LEU A 1 102 ? -4.458 1.695 11.844 1.00 95.75 102 LEU A C 1
ATOM 775 O O . LEU A 1 102 ? -5.589 1.467 11.414 1.00 95.75 102 LEU A O 1
ATOM 779 N N . GLY A 1 103 ? -3.700 0.733 12.386 1.00 93.69 103 GLY A N 1
ATOM 780 C CA . GLY A 1 103 ? -4.012 -0.703 12.327 1.00 93.69 103 GLY A CA 1
ATOM 781 C C . GLY A 1 103 ? -3.679 -1.308 10.959 1.00 93.69 103 GLY A C 1
ATOM 782 O O . GLY A 1 103 ? -3.573 -0.581 9.978 1.00 93.69 103 GLY A O 1
ATOM 783 N N . GLY A 1 104 ? -3.470 -2.624 10.889 1.00 97.31 104 GLY A N 1
ATOM 784 C CA . GLY A 1 104 ? -2.897 -3.284 9.711 1.00 97.31 104 GLY A CA 1
ATOM 785 C C . GLY A 1 104 ? -3.567 -4.595 9.318 1.00 97.31 104 GLY A C 1
ATOM 786 O O . GLY A 1 104 ? -4.443 -5.110 10.014 1.00 97.31 104 GLY A O 1
ATOM 787 N N . HIS A 1 105 ? -3.134 -5.122 8.177 1.00 98.31 105 HIS A N 1
ATOM 788 C CA . HIS A 1 105 ? -3.701 -6.295 7.517 1.00 98.31 105 HIS A CA 1
ATOM 789 C C . HIS A 1 105 ? -3.267 -7.632 8.138 1.00 98.31 105 HIS A C 1
ATOM 791 O O . HIS A 1 105 ? -3.880 -8.656 7.853 1.00 98.31 105 HIS A O 1
ATOM 797 N N . LEU A 1 106 ? -2.264 -7.677 9.023 1.00 97.81 106 LEU A N 1
ATOM 798 C CA . LEU A 1 106 ? -1.887 -8.905 9.744 1.00 97.81 106 LEU A CA 1
ATOM 799 C C . LEU A 1 106 ? -2.849 -9.194 10.913 1.00 97.81 106 LEU A C 1
ATOM 801 O O . LEU A 1 106 ? -2.441 -9.418 12.052 1.00 97.81 106 LEU A O 1
ATOM 805 N N . ALA A 1 107 ? -4.147 -9.181 10.616 1.00 98.06 107 ALA A N 1
ATOM 806 C CA . ALA A 1 107 ? -5.260 -9.468 11.508 1.00 98.06 107 ALA A CA 1
ATOM 807 C C . ALA A 1 107 ? -6.435 -10.051 10.710 1.00 98.06 107 ALA A C 1
ATOM 809 O O . ALA A 1 107 ? -6.506 -9.912 9.496 1.00 98.06 107 ALA A O 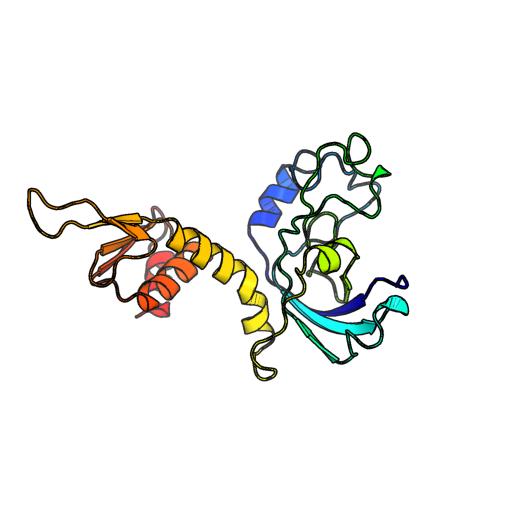1
ATOM 810 N N . GLN A 1 108 ? -7.396 -10.685 11.387 1.00 98.44 108 GLN A N 1
ATOM 811 C CA . GLN A 1 108 ? -8.603 -11.204 10.720 1.00 98.44 108 GLN A CA 1
ATOM 812 C C . GLN A 1 108 ? -9.554 -10.086 10.271 1.00 98.44 108 GLN A C 1
ATOM 814 O O . GLN A 1 108 ? -10.289 -10.232 9.294 1.00 98.44 108 GLN A O 1
ATOM 819 N N . TYR A 1 109 ? -9.552 -8.977 11.009 1.00 98.62 109 TYR A N 1
ATOM 820 C CA . TYR A 1 109 ? -10.364 -7.804 10.738 1.00 98.62 109 TYR A CA 1
ATOM 821 C C . TYR A 1 109 ? -9.536 -6.553 10.974 1.00 98.62 109 TYR A C 1
ATOM 823 O O . TYR A 1 109 ? -8.753 -6.486 11.922 1.00 98.62 109 TYR A O 1
ATOM 831 N N . ILE A 1 110 ? -9.781 -5.548 10.147 1.00 98.31 110 ILE A N 1
ATOM 832 C CA . ILE A 1 110 ? -9.207 -4.220 10.267 1.00 98.31 110 ILE A CA 1
ATOM 833 C C . ILE A 1 110 ? -10.333 -3.207 10.440 1.00 98.31 110 ILE A C 1
ATOM 835 O O . ILE A 1 110 ? -11.397 -3.286 9.818 1.00 98.31 110 ILE A O 1
ATOM 839 N N . ARG A 1 111 ? -10.104 -2.249 11.333 1.00 97.94 111 ARG A N 1
ATOM 840 C CA . ARG A 1 111 ? -10.961 -1.078 11.467 1.00 97.94 111 ARG A CA 1
ATOM 841 C C . ARG A 1 111 ? -10.406 0.005 10.556 1.00 97.94 111 ARG A C 1
ATOM 843 O O . ARG A 1 111 ? -9.311 0.492 10.812 1.00 97.94 111 ARG A O 1
ATOM 850 N N . ILE A 1 112 ? -11.165 0.378 9.534 1.00 98.19 112 ILE A N 1
ATOM 851 C CA . ILE A 1 112 ? -10.815 1.513 8.682 1.00 98.19 112 ILE A CA 1
ATOM 852 C C . ILE A 1 112 ? -11.240 2.769 9.441 1.00 98.19 11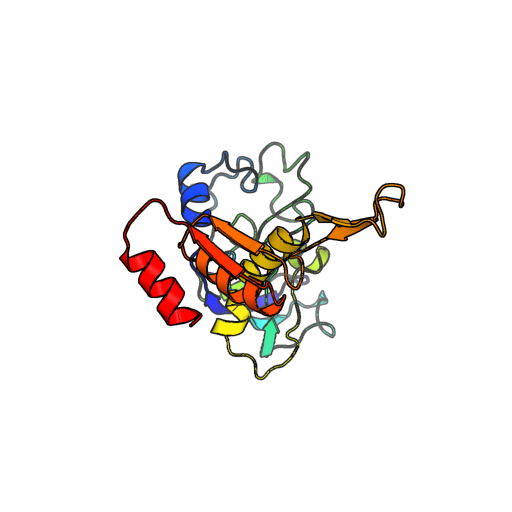2 ILE A C 1
ATOM 854 O O . ILE A 1 112 ? -12.420 2.935 9.771 1.00 98.19 112 ILE A O 1
ATOM 858 N N . GLN A 1 113 ? -10.244 3.574 9.798 1.00 96.50 113 GLN A N 1
ATOM 859 C CA . GLN A 1 113 ? -10.402 4.781 10.605 1.00 96.50 113 GLN A CA 1
ATOM 860 C C . GLN A 1 113 ? -10.623 6.008 9.717 1.00 96.50 113 GLN A C 1
ATOM 862 O O . GLN A 1 113 ? -10.376 5.971 8.511 1.00 96.50 113 GLN A O 1
ATOM 867 N N . GLU A 1 114 ? -11.099 7.080 10.338 1.00 97.19 114 GLU A N 1
ATOM 868 C CA . GLU A 1 114 ? -11.452 8.358 9.733 1.00 97.19 114 GLU A CA 1
ATOM 869 C C . GLU A 1 114 ? -10.298 8.920 8.898 1.00 97.19 114 GLU A C 1
ATOM 871 O O . GLU A 1 114 ? -10.540 9.412 7.803 1.00 97.19 114 GLU A O 1
ATOM 876 N N . GLU A 1 115 ? -9.049 8.752 9.343 1.00 98.00 115 GLU A N 1
ATOM 877 C CA . GLU A 1 115 ? -7.864 9.197 8.608 1.00 98.00 115 GLU A CA 1
ATOM 878 C C . GLU A 1 115 ? -7.766 8.568 7.211 1.00 98.00 115 GLU A C 1
ATOM 880 O O . GLU A 1 115 ? -7.428 9.248 6.245 1.00 98.00 115 GLU A O 1
ATOM 885 N N . VAL A 1 116 ? -8.075 7.270 7.085 1.00 98.19 116 VAL A N 1
ATOM 886 C CA . VAL A 1 116 ? -8.022 6.553 5.798 1.00 98.19 116 VAL A CA 1
ATOM 887 C C . VAL A 1 116 ? -9.099 7.066 4.846 1.00 98.19 116 VAL A C 1
ATOM 889 O O . VAL A 1 116 ? -8.854 7.170 3.647 1.00 98.19 116 VAL A O 1
ATOM 892 N N . LEU A 1 117 ? -10.280 7.384 5.377 1.00 97.69 117 LEU A N 1
ATOM 893 C CA . LEU A 1 117 ? -11.408 7.879 4.591 1.00 97.69 117 LEU A CA 1
ATOM 894 C C . LEU A 1 117 ? -11.197 9.339 4.174 1.00 97.69 117 LEU A C 1
ATOM 896 O O . LEU A 1 117 ? -11.398 9.666 3.011 1.00 97.69 117 LEU A O 1
ATOM 900 N N . GLU A 1 118 ? -10.726 10.194 5.088 1.00 97.19 118 GLU A N 1
ATOM 901 C CA . GLU A 1 118 ? -10.415 11.606 4.820 1.00 97.19 118 GLU A CA 1
ATOM 902 C C . GLU A 1 118 ? -9.317 11.756 3.760 1.00 97.19 118 GLU A C 1
ATOM 904 O O . GLU A 1 118 ? -9.384 12.646 2.918 1.00 97.19 118 GLU A O 1
ATOM 909 N N . ALA A 1 119 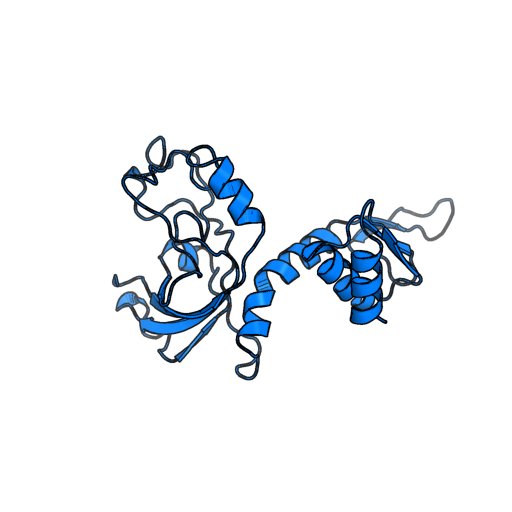? -8.330 10.857 3.766 1.00 97.62 119 ALA A N 1
ATOM 910 C CA . ALA A 1 119 ? -7.260 10.829 2.773 1.00 97.62 119 ALA A CA 1
ATOM 911 C C . ALA A 1 119 ? -7.632 10.112 1.462 1.00 97.62 119 ALA A C 1
ATOM 913 O O . ALA A 1 119 ? -6.741 9.883 0.643 1.00 97.62 119 ALA A O 1
ATOM 914 N N . GLU A 1 120 ? -8.890 9.686 1.291 1.00 97.50 120 GLU A N 1
ATOM 915 C CA . GLU A 1 120 ? -9.370 8.923 0.126 1.00 97.50 120 GLU A CA 1
ATOM 916 C C . GLU A 1 120 ? -8.512 7.674 -0.168 1.00 97.50 120 GLU A C 1
ATOM 918 O O . GLU A 1 120 ? -8.294 7.272 -1.310 1.00 97.50 120 GLU A O 1
ATOM 923 N N . CYS A 1 121 ? -7.994 7.042 0.888 1.00 98.12 121 CYS A N 1
ATOM 924 C CA . CYS A 1 121 ? -7.047 5.930 0.798 1.00 98.12 121 CYS A CA 1
ATOM 925 C C . CYS A 1 121 ? -7.723 4.551 0.759 1.00 98.12 121 CYS A C 1
ATOM 927 O O . CYS A 1 121 ? -7.034 3.531 0.742 1.00 98.12 121 CYS A O 1
ATOM 929 N N . LEU A 1 122 ? -9.056 4.499 0.739 1.00 97.75 122 LEU A N 1
ATOM 930 C CA . LEU A 1 122 ? -9.827 3.275 0.539 1.00 97.75 122 LEU A CA 1
ATOM 931 C C . LEU A 1 122 ? -10.195 3.153 -0.947 1.00 97.75 122 LEU A C 1
ATOM 933 O O . LEU A 1 122 ? -11.138 3.779 -1.422 1.00 97.75 122 LEU A O 1
ATOM 937 N N . LEU A 1 123 ? -9.410 2.378 -1.694 1.00 97.69 123 LEU A N 1
ATOM 938 C CA . LEU A 1 123 ? -9.429 2.385 -3.155 1.00 97.69 123 LEU A CA 1
ATOM 939 C C . LEU A 1 123 ? -10.408 1.338 -3.705 1.00 97.69 123 LEU A C 1
ATOM 941 O O . LEU A 1 123 ? -10.223 0.142 -3.432 1.00 97.69 123 LEU A O 1
ATOM 945 N N . PRO A 1 124 ? -11.438 1.744 -4.476 1.00 96.88 124 PRO A N 1
ATOM 946 C CA . PRO A 1 124 ? -12.370 0.804 -5.081 1.00 96.88 124 PRO A CA 1
ATOM 947 C C . PRO A 1 124 ? -11.658 -0.058 -6.120 1.00 96.88 124 PRO A C 1
ATOM 949 O O . PRO A 1 124 ? -10.696 0.366 -6.767 1.00 96.88 124 PRO A O 1
ATOM 952 N N . LEU A 1 125 ? -12.147 -1.281 -6.295 1.00 97.12 125 LEU A N 1
ATOM 953 C CA . LEU A 1 125 ? -11.581 -2.187 -7.282 1.00 97.12 125 LEU A CA 1
ATOM 954 C C . LEU A 1 125 ? -12.102 -1.848 -8.683 1.00 97.12 125 LEU A C 1
ATOM 956 O O . LEU A 1 125 ? -13.289 -1.563 -8.839 1.00 97.12 125 LEU A O 1
ATOM 960 N N . PRO A 1 126 ? -11.260 -1.934 -9.729 1.00 94.94 126 PRO A N 1
ATOM 961 C CA . PRO A 1 126 ? -11.716 -1.761 -11.107 1.00 94.94 126 PRO A CA 1
ATOM 962 C C . PRO A 1 126 ? -12.628 -2.909 -11.571 1.00 94.94 126 PRO A C 1
ATOM 964 O O . PRO A 1 126 ? -13.368 -2.750 -12.538 1.00 94.94 126 PRO A O 1
ATOM 967 N N . SER A 1 127 ? -12.565 -4.067 -10.906 1.00 95.75 127 SER A N 1
ATOM 968 C CA . SER A 1 127 ? -13.445 -5.210 -11.139 1.00 95.75 127 SER A CA 1
ATOM 969 C C . SER A 1 127 ? -13.596 -6.051 -9.870 1.00 95.75 127 SER A C 1
ATOM 971 O O . SER A 1 127 ? -12.615 -6.339 -9.179 1.00 95.75 127 SER A O 1
ATOM 973 N N . GLU A 1 128 ? -14.818 -6.513 -9.606 1.00 93.44 128 GLU A N 1
ATOM 974 C CA . GLU A 1 128 ? -15.125 -7.474 -8.537 1.00 93.44 128 GLU A CA 1
ATOM 975 C C . GLU A 1 128 ? -14.532 -8.870 -8.804 1.00 93.44 128 GLU A C 1
ATOM 977 O O . GLU A 1 128 ? -14.398 -9.686 -7.890 1.00 93.44 128 GLU A O 1
ATOM 982 N N . GLU A 1 129 ? -14.124 -9.155 -10.042 1.00 96.12 129 GLU A N 1
ATOM 983 C CA . GLU A 1 129 ? -13.534 -10.444 -10.421 1.00 96.12 129 GLU A CA 1
ATOM 984 C C . GLU A 1 129 ? -12.069 -10.590 -9.989 1.00 96.12 129 GLU A C 1
ATOM 986 O O . GLU A 1 129 ? -11.550 -11.707 -9.972 1.00 96.12 129 GLU A O 1
ATOM 991 N N . MET A 1 130 ? -11.399 -9.493 -9.612 1.00 97.44 130 MET A N 1
ATOM 992 C CA . MET A 1 130 ? -10.000 -9.543 -9.174 1.00 97.44 130 MET A CA 1
ATOM 993 C C . MET A 1 130 ? -9.839 -10.468 -7.965 1.00 97.44 130 MET A C 1
ATOM 995 O O . MET A 1 130 ? -10.645 -10.437 -7.032 1.00 97.44 130 MET A O 1
ATOM 999 N N . GLY A 1 131 ? -8.784 -11.278 -7.946 1.00 97.81 131 GLY A N 1
ATOM 1000 C CA . GLY A 1 131 ? -8.513 -12.159 -6.808 1.00 97.81 131 GLY A CA 1
ATOM 1001 C C . GLY A 1 131 ? -8.032 -11.380 -5.578 1.00 97.81 131 GLY A C 1
ATOM 1002 O O . GLY A 1 131 ? -7.387 -10.344 -5.708 1.00 97.81 131 GLY A O 1
ATOM 1003 N N . TYR A 1 132 ? -8.251 -11.898 -4.365 1.00 97.88 132 TYR A N 1
ATOM 1004 C CA . TYR A 1 132 ? -7.762 -11.235 -3.141 1.00 97.88 132 TYR A CA 1
ATOM 1005 C C . TYR A 1 132 ? -6.242 -11.042 -3.137 1.00 97.88 132 TYR A C 1
ATOM 1007 O O . TYR A 1 132 ? -5.743 -9.986 -2.771 1.00 97.88 132 TYR A O 1
ATOM 1015 N N . PHE A 1 133 ? -5.486 -12.040 -3.600 1.00 96.38 133 PHE A N 1
ATOM 1016 C CA . PHE A 1 133 ? -4.036 -11.901 -3.720 1.00 96.38 133 PHE A CA 1
ATOM 1017 C C . PHE A 1 133 ? -3.647 -10.793 -4.711 1.00 96.38 133 PHE A C 1
ATOM 1019 O O . PHE A 1 133 ? -2.764 -9.994 -4.420 1.00 96.38 133 PHE A O 1
ATOM 1026 N N . GLU A 1 134 ? -4.328 -10.708 -5.853 1.00 96.50 134 GLU A N 1
ATOM 1027 C CA . GLU A 1 134 ? -4.070 -9.688 -6.873 1.00 96.50 134 GLU A CA 1
ATOM 1028 C C . GLU A 1 134 ? -4.296 -8.276 -6.324 1.00 96.50 134 GLU A C 1
ATOM 1030 O O . GLU A 1 134 ? -3.445 -7.404 -6.483 1.00 96.50 134 GLU A O 1
ATOM 1035 N N . VAL A 1 135 ? -5.396 -8.072 -5.598 1.00 97.94 135 VAL A N 1
ATOM 1036 C CA . VAL A 1 135 ? -5.694 -6.793 -4.948 1.00 97.94 135 VAL A CA 1
ATOM 1037 C C . VAL A 1 135 ? -4.656 -6.470 -3.865 1.00 97.94 135 VAL A C 1
ATOM 1039 O O . VAL A 1 135 ? -4.219 -5.326 -3.770 1.00 97.94 135 VAL A O 1
ATOM 1042 N N . SER A 1 136 ? -4.181 -7.461 -3.098 1.00 96.94 136 SER A N 1
ATOM 1043 C CA . SER A 1 136 ? -3.145 -7.239 -2.073 1.00 96.94 136 SER A CA 1
ATOM 1044 C C . SER A 1 136 ? -1.803 -6.772 -2.649 1.00 96.94 136 SER A C 1
ATOM 1046 O O . SER A 1 136 ? -1.031 -6.120 -1.953 1.00 96.94 136 SER A O 1
ATOM 1048 N N . MET A 1 137 ? -1.548 -7.041 -3.935 1.00 96.50 137 MET A N 1
ATOM 1049 C CA . MET A 1 137 ? -0.353 -6.582 -4.646 1.00 96.50 137 MET A CA 1
ATOM 1050 C C . MET A 1 137 ? -0.449 -5.125 -5.130 1.00 96.50 137 MET A C 1
ATOM 1052 O O . MET A 1 137 ? 0.536 -4.604 -5.658 1.00 96.50 137 MET A O 1
ATOM 1056 N N . ALA A 1 138 ? -1.593 -4.452 -4.962 1.00 96.25 138 ALA A N 1
ATOM 1057 C CA . ALA A 1 138 ? -1.783 -3.077 -5.424 1.00 96.25 138 ALA A CA 1
ATOM 1058 C C . ALA A 1 138 ? -0.769 -2.103 -4.800 1.00 96.25 138 ALA A C 1
ATOM 1060 O O . ALA A 1 138 ? -0.159 -1.318 -5.526 1.00 96.25 138 ALA A O 1
ATOM 1061 N N . GLU A 1 139 ? -0.533 -2.194 -3.488 1.00 96.94 139 GLU A N 1
ATOM 1062 C CA . GLU A 1 139 ? 0.450 -1.366 -2.776 1.00 96.94 139 GLU A CA 1
ATOM 1063 C C . GLU A 1 139 ? 1.866 -1.546 -3.353 1.00 96.94 139 GLU A C 1
ATOM 1065 O O . GLU A 1 139 ? 2.401 -0.566 -3.892 1.00 96.94 139 GLU A O 1
ATOM 1070 N N . PRO A 1 140 ? 2.457 -2.759 -3.385 1.00 96.12 140 PRO A N 1
ATOM 1071 C CA . PRO A 1 140 ? 3.846 -2.889 -3.806 1.00 96.12 140 PRO A CA 1
ATOM 1072 C C . PRO A 1 140 ? 4.014 -2.549 -5.288 1.00 96.12 140 PRO A C 1
ATOM 1074 O O . PRO A 1 140 ? 5.020 -1.949 -5.679 1.00 96.12 140 PRO A O 1
ATOM 1077 N N . ILE A 1 141 ? 3.020 -2.858 -6.130 1.00 96.44 141 ILE A N 1
ATOM 1078 C CA . ILE A 1 141 ? 3.031 -2.469 -7.546 1.00 96.44 141 ILE A CA 1
ATOM 1079 C C . ILE A 1 141 ? 2.949 -0.946 -7.698 1.00 96.44 141 ILE A C 1
ATOM 1081 O O . ILE A 1 141 ? 3.676 -0.387 -8.521 1.00 96.44 141 ILE A O 1
ATOM 1085 N N . SER A 1 142 ? 2.127 -0.254 -6.904 1.00 96.56 142 SER A N 1
ATOM 1086 C CA . SER A 1 142 ? 2.021 1.210 -6.951 1.00 96.56 142 SER A CA 1
ATOM 1087 C C . SER A 1 142 ? 3.335 1.893 -6.556 1.00 96.56 142 SER A C 1
ATOM 1089 O O . SER A 1 142 ? 3.766 2.839 -7.223 1.00 96.56 142 SER A O 1
ATOM 1091 N N . CYS A 1 143 ? 4.036 1.356 -5.552 1.00 96.25 143 CYS A N 1
ATOM 1092 C CA . CYS A 1 143 ? 5.369 1.795 -5.153 1.00 96.25 143 CYS A CA 1
ATOM 1093 C C . CYS A 1 143 ? 6.377 1.648 -6.302 1.00 96.25 143 CYS A C 1
ATOM 1095 O O . CYS A 1 143 ? 7.109 2.591 -6.622 1.00 96.25 143 CYS A O 1
ATOM 1097 N N . VAL A 1 144 ? 6.375 0.493 -6.973 1.00 96.94 144 VAL A N 1
ATOM 1098 C CA . VAL A 1 144 ? 7.221 0.235 -8.146 1.00 96.94 144 VAL A CA 1
ATOM 1099 C C . VAL A 1 144 ? 6.886 1.183 -9.297 1.00 96.94 144 VAL A C 1
ATOM 1101 O O . VAL A 1 144 ? 7.793 1.784 -9.877 1.00 96.94 144 VAL A O 1
ATOM 1104 N N . TYR A 1 145 ? 5.603 1.348 -9.621 1.00 96.69 145 TYR A N 1
ATOM 1105 C CA . TYR A 1 145 ? 5.142 2.238 -10.684 1.00 96.69 145 TYR A CA 1
ATOM 1106 C C . TYR A 1 145 ? 5.578 3.682 -10.414 1.00 96.69 145 TYR A C 1
ATOM 1108 O O . TYR A 1 145 ? 6.225 4.303 -11.257 1.00 96.69 145 TYR A O 1
ATOM 1116 N N . SER A 1 146 ? 5.321 4.189 -9.206 1.00 95.88 146 SER A N 1
ATOM 1117 C CA . SER A 1 146 ? 5.725 5.530 -8.770 1.00 95.88 146 SER A CA 1
ATOM 1118 C C . SER A 1 146 ? 7.238 5.741 -8.879 1.00 95.88 146 SER A C 1
ATOM 1120 O O . SER A 1 146 ? 7.694 6.757 -9.407 1.00 95.88 146 SER A O 1
ATOM 1122 N N . ALA A 1 147 ? 8.042 4.760 -8.455 1.00 96.06 147 ALA A N 1
ATOM 1123 C CA . ALA A 1 147 ? 9.495 4.813 -8.588 1.00 96.06 147 ALA A CA 1
ATOM 1124 C C . ALA A 1 147 ? 9.950 4.834 -10.057 1.00 96.06 147 ALA A C 1
ATOM 1126 O O . ALA A 1 147 ? 10.850 5.597 -10.410 1.00 96.06 147 ALA A O 1
ATOM 1127 N N . GLN A 1 148 ? 9.322 4.042 -10.929 1.00 95.50 148 GLN A N 1
ATOM 1128 C CA . GLN A 1 148 ? 9.646 4.034 -12.355 1.00 95.50 148 GLN A CA 1
ATOM 1129 C C . GLN A 1 148 ? 9.310 5.368 -13.031 1.00 95.50 148 GLN A C 1
ATOM 1131 O O . GLN A 1 148 ? 10.145 5.877 -13.778 1.00 95.50 148 GLN A O 1
ATOM 1136 N N . GLN A 1 149 ? 8.156 5.967 -12.713 1.00 94.19 149 GLN A N 1
ATOM 1137 C CA . GLN A 1 149 ? 7.711 7.262 -13.252 1.00 94.19 149 GLN A CA 1
ATOM 1138 C C . GLN A 1 149 ? 8.618 8.442 -12.864 1.00 94.19 149 GLN A C 1
ATOM 1140 O O . GLN A 1 149 ? 8.604 9.470 -13.534 1.00 94.19 149 GLN A O 1
ATOM 1145 N N . ARG A 1 150 ? 9.444 8.309 -11.818 1.00 94.44 150 ARG A N 1
ATOM 1146 C CA . ARG A 1 150 ? 10.409 9.345 -11.400 1.00 94.44 150 ARG A CA 1
ATOM 1147 C C . ARG A 1 150 ? 11.718 9.339 -12.190 1.00 94.44 150 ARG A C 1
ATOM 1149 O O . ARG A 1 150 ? 12.513 10.266 -12.042 1.00 94.44 150 ARG A O 1
ATOM 1156 N N . ASN A 1 151 ? 11.960 8.326 -13.021 1.00 92.94 151 ASN A N 1
ATOM 1157 C CA . ASN A 1 151 ? 13.054 8.387 -13.988 1.00 92.94 151 ASN A CA 1
ATOM 1158 C C . ASN A 1 151 ? 12.704 9.392 -15.085 1.00 92.94 151 ASN A C 1
ATOM 1160 O O . ASN A 1 151 ? 11.534 9.546 -15.426 1.00 92.94 151 ASN A O 1
ATOM 1164 N N . TYR A 1 152 ? 13.702 10.079 -15.635 1.00 93.00 152 TYR A N 1
ATOM 1165 C CA . TYR A 1 152 ? 13.485 11.001 -16.742 1.00 93.00 152 TYR A CA 1
ATOM 1166 C C . TYR A 1 152 ? 14.624 10.954 -17.755 1.00 93.00 152 TYR A C 1
ATOM 1168 O O . TYR A 1 152 ? 15.787 10.711 -17.431 1.00 93.00 152 TYR A O 1
ATOM 1176 N N . HIS A 1 153 ? 14.269 11.233 -19.000 1.00 92.56 153 HIS A N 1
ATOM 1177 C CA . HIS A 1 153 ? 15.160 11.281 -20.145 1.00 92.56 153 HIS A CA 1
ATOM 1178 C C . HIS A 1 153 ? 15.075 12.668 -20.778 1.00 92.56 153 HIS A C 1
ATOM 1180 O O . HIS A 1 153 ? 14.005 13.268 -20.812 1.00 92.56 153 HIS A O 1
ATOM 1186 N N . LEU A 1 154 ? 16.189 13.185 -21.296 1.00 93.12 154 LEU A N 1
ATOM 1187 C CA . LEU A 1 154 ? 16.199 14.430 -22.064 1.00 93.12 154 LEU A CA 1
ATOM 1188 C C . LEU A 1 154 ? 16.313 14.092 -23.549 1.00 93.12 154 LEU A C 1
ATOM 1190 O O . LEU A 1 154 ? 17.372 13.666 -24.011 1.00 93.12 154 LEU A O 1
ATOM 1194 N N . ILE A 1 155 ? 15.219 14.276 -24.283 1.00 91.50 155 ILE A N 1
ATOM 1195 C CA . ILE A 1 155 ? 15.122 13.983 -25.716 1.00 91.50 155 ILE A CA 1
ATOM 1196 C C . ILE A 1 155 ? 15.312 15.284 -26.499 1.00 91.50 155 ILE A C 1
ATOM 1198 O O . ILE A 1 155 ? 14.838 16.339 -26.079 1.00 91.50 155 ILE A O 1
ATOM 1202 N N . LYS A 1 156 ? 16.024 15.222 -27.629 1.00 93.38 156 LYS A N 1
ATOM 1203 C CA . LYS A 1 156 ? 16.196 16.355 -28.545 1.00 93.38 156 LYS A CA 1
ATOM 1204 C C . LYS A 1 156 ? 16.111 15.897 -29.997 1.00 93.38 156 LYS A C 1
ATOM 1206 O O . LYS A 1 156 ? 16.664 14.855 -30.342 1.00 93.38 156 LYS A O 1
ATOM 1211 N N . ASP A 1 157 ? 15.504 16.727 -30.839 1.00 89.94 157 ASP A N 1
ATOM 1212 C CA . ASP A 1 157 ? 15.282 16.448 -32.269 1.00 89.94 157 ASP A CA 1
ATOM 1213 C C . ASP A 1 157 ? 16.542 16.698 -33.137 1.00 89.94 157 ASP A C 1
ATOM 1215 O O . ASP A 1 157 ? 16.538 16.495 -34.347 1.00 89.94 157 ASP A O 1
ATOM 1219 N N . GLY A 1 158 ? 17.653 17.140 -32.529 1.00 90.38 158 GLY A N 1
ATOM 1220 C CA . GLY A 1 158 ? 18.932 17.389 -33.202 1.00 90.38 158 GLY A CA 1
ATOM 1221 C C . GLY A 1 158 ? 19.985 18.016 -32.278 1.00 90.38 158 GLY A C 1
ATOM 1222 O O . GLY A 1 158 ? 19.698 18.292 -31.110 1.00 90.38 158 GLY A O 1
ATOM 1223 N N . PRO A 1 159 ? 21.221 18.272 -32.753 1.00 91.06 159 PRO A N 1
ATOM 1224 C CA . PRO A 1 159 ? 22.302 18.827 -31.933 1.00 91.06 159 PRO A CA 1
ATOM 1225 C C . PRO A 1 159 ? 21.932 20.129 -31.212 1.00 91.06 159 PRO A C 1
ATOM 1227 O O . PRO A 1 159 ? 22.283 20.270 -30.039 1.00 91.06 159 PRO A O 1
ATOM 1230 N N . HIS A 1 160 ? 21.172 20.993 -31.894 1.00 94.06 160 HIS A N 1
ATOM 1231 C CA . HIS A 1 160 ? 20.734 22.321 -31.448 1.00 94.06 160 HIS A CA 1
ATOM 1232 C C . HIS A 1 160 ? 19.246 22.392 -31.062 1.00 94.06 160 HIS A C 1
ATOM 1234 O O . HIS A 1 160 ? 18.739 23.478 -30.805 1.00 94.06 160 HIS A O 1
ATOM 1240 N N . GLY A 1 161 ? 18.541 21.256 -31.049 1.00 92.75 161 GLY A N 1
ATOM 1241 C CA . GLY A 1 161 ? 17.132 21.210 -30.662 1.00 92.75 161 GLY A CA 1
ATOM 1242 C C . GLY A 1 161 ? 16.933 21.443 -29.163 1.00 92.75 161 GLY A C 1
ATOM 1243 O O . GLY A 1 161 ? 17.827 21.185 -28.351 1.00 92.75 161 GLY A O 1
ATOM 1244 N N . GLU A 1 162 ? 15.737 21.900 -28.801 1.00 94.62 162 GLU A N 1
ATOM 1245 C CA . GLU A 1 162 ? 15.309 22.011 -27.407 1.00 94.62 162 GLU A CA 1
ATOM 1246 C C . GLU A 1 162 ? 15.337 20.638 -26.713 1.00 94.62 162 GLU A C 1
ATOM 1248 O O . GLU A 1 162 ? 15.021 19.610 -27.317 1.00 94.62 162 GLU A O 1
ATOM 1253 N N . ARG A 1 163 ? 15.729 20.619 -25.433 1.00 94.38 163 ARG A N 1
ATOM 1254 C CA . ARG A 1 163 ? 15.701 19.409 -24.603 1.00 94.38 163 ARG A CA 1
ATOM 1255 C C . ARG A 1 163 ? 14.325 19.268 -23.968 1.00 94.38 163 ARG A C 1
ATOM 1257 O O . ARG A 1 163 ? 13.947 20.098 -23.150 1.00 94.38 163 ARG A O 1
ATOM 1264 N N . LYS A 1 164 ? 13.624 18.187 -24.290 1.00 94.00 164 LYS A N 1
ATOM 1265 C CA . LYS A 1 164 ? 12.298 17.875 -23.755 1.00 94.00 164 LYS A CA 1
ATOM 1266 C C . LYS A 1 164 ? 12.418 16.751 -22.719 1.00 94.00 164 LYS A C 1
ATOM 1268 O O . LYS A 1 164 ? 13.012 15.716 -23.043 1.00 94.00 164 LYS A O 1
ATOM 1273 N N . PRO A 1 165 ? 11.912 16.928 -21.486 1.00 93.06 165 PRO A N 1
ATOM 1274 C CA . PRO A 1 165 ? 11.892 15.857 -20.504 1.00 93.06 165 PRO A CA 1
ATOM 1275 C C . PRO A 1 165 ? 10.849 14.801 -20.884 1.00 93.06 165 PRO A C 1
ATOM 1277 O O . PRO A 1 165 ? 9.735 15.126 -21.285 1.00 93.06 165 PRO A O 1
ATOM 1280 N N . HIS A 1 166 ? 11.207 13.536 -20.718 1.00 91.44 166 HIS A N 1
ATOM 1281 C CA . HIS A 1 166 ? 10.311 12.395 -20.846 1.00 91.44 166 HIS A CA 1
ATOM 1282 C C . HIS A 1 166 ? 10.423 11.548 -19.581 1.00 91.44 166 HIS A C 1
ATOM 1284 O O . HIS A 1 166 ? 11.477 10.962 -19.333 1.00 91.44 166 HIS A O 1
ATOM 1290 N N . ALA A 1 167 ? 9.362 11.506 -18.778 1.00 93.50 167 ALA A N 1
ATOM 1291 C CA . ALA A 1 167 ? 9.314 10.742 -17.533 1.00 93.50 167 ALA A CA 1
ATOM 1292 C C . ALA A 1 167 ? 9.083 9.238 -17.782 1.00 93.50 167 ALA A C 1
ATOM 1294 O O . ALA A 1 167 ? 8.613 8.842 -18.849 1.00 93.50 167 ALA A O 1
ATOM 1295 N N . GLY A 1 168 ? 9.399 8.405 -16.794 1.00 93.75 168 GLY A N 1
ATOM 1296 C CA . GLY A 1 168 ? 9.189 6.961 -16.848 1.00 93.75 168 GLY A CA 1
ATOM 1297 C C . GLY A 1 168 ? 10.304 6.177 -17.535 1.00 93.75 168 GLY A C 1
ATOM 1298 O O . GLY A 1 168 ? 11.381 6.689 -17.834 1.00 93.75 168 GLY A O 1
ATOM 1299 N N . ILE A 1 169 ? 10.031 4.893 -17.770 1.00 93.69 169 ILE A N 1
ATOM 1300 C CA . ILE A 1 169 ? 10.909 4.004 -18.536 1.00 93.69 169 ILE A CA 1
ATOM 1301 C C . ILE A 1 169 ? 10.832 4.382 -20.016 1.00 93.69 169 ILE A C 1
ATOM 1303 O O . ILE A 1 169 ? 9.744 4.422 -20.584 1.00 93.69 169 ILE A O 1
ATOM 1307 N N . LEU A 1 170 ? 11.984 4.625 -20.647 1.00 91.81 170 LEU A N 1
ATOM 1308 C CA . LEU A 1 170 ? 12.070 4.939 -22.075 1.00 91.81 170 LEU A CA 1
ATOM 1309 C C . LEU A 1 170 ? 11.732 3.716 -22.952 1.00 91.81 170 LEU A C 1
ATOM 1311 O O . LEU A 1 170 ? 12.505 2.745 -22.951 1.00 91.81 170 LEU A O 1
ATOM 1315 N N . PRO A 1 171 ? 10.665 3.771 -23.772 1.00 93.06 171 PRO A N 1
ATOM 1316 C CA . PRO A 1 171 ? 10.372 2.724 -24.748 1.00 93.06 171 PRO A CA 1
ATOM 1317 C C . PRO A 1 171 ? 11.520 2.561 -25.750 1.00 93.06 171 PRO A C 1
ATOM 1319 O O . PRO A 1 171 ? 12.120 3.538 -26.200 1.00 93.06 171 PRO A O 1
ATOM 1322 N N . GLY A 1 172 ? 11.877 1.319 -26.078 1.00 95.12 172 GLY A N 1
ATOM 1323 C CA . GLY A 1 172 ? 13.029 1.005 -26.933 1.00 95.12 172 GLY A CA 1
ATOM 1324 C C . GLY A 1 172 ? 14.402 1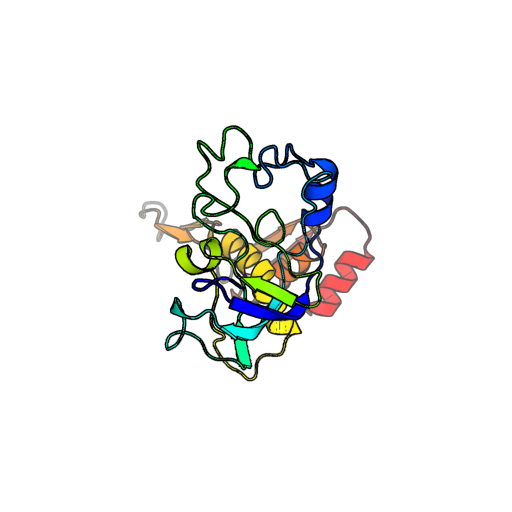.326 -26.316 1.00 95.12 172 GLY A C 1
ATOM 1325 O O . GLY A 1 172 ? 15.433 1.128 -26.965 1.00 95.12 172 GLY A O 1
ATOM 1326 N N . GLY A 1 173 ? 14.438 1.802 -25.067 1.00 93.00 173 GLY A N 1
ATOM 1327 C CA . GLY A 1 173 ? 15.654 2.116 -24.322 1.00 93.00 173 GLY A CA 1
ATOM 1328 C C . GLY A 1 173 ? 16.294 0.903 -23.642 1.00 93.00 173 GLY A C 1
ATOM 1329 O O . GLY A 1 173 ? 15.976 -0.251 -23.931 1.00 93.00 173 GLY A O 1
ATOM 1330 N N . VAL A 1 174 ? 17.214 1.173 -22.716 1.00 95.44 174 VAL A N 1
ATOM 1331 C CA . VAL A 1 174 ? 17.799 0.164 -21.821 1.00 95.44 174 VAL A CA 1
ATOM 1332 C C . VAL A 1 174 ? 17.308 0.446 -20.407 1.00 95.44 174 VAL A C 1
ATOM 1334 O O . VAL A 1 174 ? 17.564 1.524 -19.875 1.00 95.44 174 VAL A O 1
ATOM 1337 N N . ALA A 1 175 ? 16.616 -0.517 -19.807 1.00 96.12 175 ALA A N 1
ATOM 1338 C CA . ALA A 1 175 ? 16.198 -0.468 -18.414 1.00 96.12 175 ALA A CA 1
ATOM 1339 C C . ALA A 1 175 ? 17.154 -1.309 -17.562 1.00 96.12 175 ALA A C 1
ATOM 1341 O O . ALA A 1 175 ? 17.493 -2.436 -17.927 1.00 96.12 175 ALA A O 1
ATOM 1342 N N . VAL A 1 176 ? 17.584 -0.772 -16.420 1.00 96.56 176 VAL A N 1
ATOM 1343 C CA . VAL A 1 176 ? 18.453 -1.477 -15.470 1.00 96.56 176 VAL A CA 1
ATOM 1344 C C . VAL A 1 176 ? 17.762 -1.539 -14.115 1.00 96.56 176 VAL A C 1
ATOM 1346 O O . VAL A 1 176 ? 17.435 -0.508 -13.535 1.00 96.56 176 VAL A O 1
ATOM 1349 N N . VAL A 1 177 ? 17.568 -2.748 -13.596 1.00 96.12 177 VAL A N 1
ATOM 1350 C CA . VAL A 1 177 ? 17.055 -3.002 -12.248 1.00 96.12 177 VAL A CA 1
ATOM 1351 C C . VAL A 1 177 ? 18.194 -3.535 -11.388 1.00 96.12 177 VAL A C 1
ATOM 1353 O O . VAL A 1 177 ? 18.791 -4.568 -11.694 1.00 96.12 177 VAL A O 1
ATOM 1356 N N . ILE A 1 178 ? 18.508 -2.829 -10.303 1.00 95.62 178 ILE A N 1
ATOM 1357 C CA . ILE A 1 178 ? 19.556 -3.224 -9.358 1.00 95.62 178 ILE A CA 1
ATOM 1358 C C . ILE A 1 178 ? 18.891 -3.854 -8.130 1.00 95.62 178 ILE A C 1
ATOM 1360 O O . ILE A 1 178 ? 18.264 -3.174 -7.324 1.00 95.62 178 ILE A O 1
ATOM 1364 N N . GLY A 1 179 ? 19.053 -5.167 -7.992 1.00 94.00 179 GLY A N 1
ATOM 1365 C CA . GLY A 1 179 ? 18.465 -6.009 -6.958 1.00 94.00 179 GLY A CA 1
ATOM 1366 C C . GLY A 1 179 ? 17.460 -7.009 -7.533 1.00 94.00 179 GLY A C 1
ATOM 1367 O O . GLY A 1 179 ? 16.571 -6.651 -8.293 1.00 94.00 179 GLY A O 1
ATOM 1368 N N . ALA A 1 180 ? 17.563 -8.273 -7.117 1.00 94.69 180 ALA A N 1
ATOM 1369 C CA . ALA A 1 180 ? 16.648 -9.361 -7.492 1.00 94.69 180 ALA A CA 1
ATOM 1370 C C . ALA A 1 180 ? 15.867 -9.896 -6.272 1.00 94.69 180 ALA A C 1
ATOM 1372 O O . ALA A 1 180 ? 15.726 -11.102 -6.061 1.00 94.69 180 ALA A O 1
ATOM 1373 N N . GLY A 1 181 ? 15.432 -8.981 -5.396 1.00 92.44 181 GLY A N 1
ATOM 1374 C CA . GLY A 1 181 ? 14.517 -9.269 -4.283 1.00 92.44 181 GLY A CA 1
ATOM 1375 C C . GLY A 1 181 ? 13.059 -9.392 -4.741 1.00 92.44 181 GLY A C 1
ATOM 1376 O O . GLY A 1 181 ? 12.789 -9.553 -5.928 1.00 92.44 181 GLY A O 1
ATOM 1377 N N . ALA A 1 182 ? 12.100 -9.310 -3.814 1.00 91.69 182 ALA A N 1
ATOM 1378 C CA . ALA A 1 182 ? 10.679 -9.222 -4.173 1.00 91.69 182 ALA A CA 1
ATOM 1379 C C . ALA A 1 182 ? 10.407 -7.968 -5.022 1.00 91.69 182 ALA A C 1
ATOM 1381 O O . ALA A 1 182 ? 10.083 -8.100 -6.198 1.00 91.69 182 ALA A O 1
ATOM 1382 N N . MET A 1 183 ? 10.709 -6.779 -4.488 1.00 94.25 183 MET A N 1
ATOM 1383 C CA . MET A 1 183 ? 10.548 -5.507 -5.206 1.00 94.25 183 MET A CA 1
ATOM 1384 C C . MET A 1 183 ? 11.317 -5.457 -6.527 1.00 94.25 183 MET A C 1
ATOM 1386 O O . MET A 1 183 ? 10.777 -5.025 -7.535 1.00 94.25 183 MET A O 1
ATOM 1390 N N . GLY A 1 184 ? 12.561 -5.947 -6.557 1.00 95.06 184 GLY A N 1
ATOM 1391 C CA . GLY A 1 184 ? 13.362 -5.981 -7.785 1.00 95.06 184 GLY A CA 1
ATOM 1392 C C . GLY A 1 184 ? 12.732 -6.820 -8.901 1.00 95.06 184 GLY A C 1
ATOM 1393 O O . GLY A 1 184 ? 12.782 -6.442 -10.067 1.00 95.06 184 GLY A O 1
ATOM 1394 N N . ARG A 1 185 ? 12.076 -7.932 -8.553 1.00 94.38 185 ARG A N 1
ATOM 1395 C CA . ARG A 1 185 ? 11.352 -8.758 -9.528 1.00 94.38 185 ARG A CA 1
ATOM 1396 C C . ARG A 1 185 ? 10.067 -8.088 -10.009 1.00 94.38 185 ARG A C 1
ATOM 1398 O O . ARG A 1 185 ? 9.826 -8.099 -11.207 1.00 94.38 185 ARG A O 1
ATOM 1405 N N . ILE A 1 186 ? 9.324 -7.426 -9.118 1.00 95.50 186 ILE A N 1
ATOM 1406 C CA . ILE A 1 186 ? 8.147 -6.622 -9.497 1.00 95.50 186 ILE A CA 1
ATOM 1407 C C . ILE A 1 186 ? 8.570 -5.459 -10.415 1.00 95.50 186 ILE A C 1
ATOM 1409 O O . ILE A 1 186 ? 7.928 -5.205 -11.429 1.00 95.50 186 ILE A O 1
ATOM 1413 N N . HIS A 1 187 ? 9.699 -4.797 -10.125 1.00 96.75 187 HIS A N 1
ATOM 1414 C CA . HIS A 1 187 ? 10.302 -3.795 -11.010 1.00 96.75 187 HIS A CA 1
ATOM 1415 C C . HIS A 1 187 ? 10.616 -4.361 -12.394 1.00 96.75 187 HIS A C 1
ATOM 1417 O O . HIS A 1 187 ? 10.268 -3.732 -13.389 1.00 96.75 187 HIS A O 1
ATOM 1423 N N . ALA A 1 188 ? 11.279 -5.517 -12.456 1.00 96.00 188 ALA A N 1
ATOM 1424 C CA . ALA A 1 188 ? 11.649 -6.158 -13.712 1.00 96.00 188 ALA A CA 1
ATOM 1425 C C . ALA A 1 188 ? 10.411 -6.516 -14.550 1.00 96.00 188 ALA A C 1
ATOM 1427 O O . ALA A 1 188 ? 10.347 -6.161 -15.723 1.00 96.00 188 ALA A O 1
ATOM 1428 N N . GLU A 1 189 ? 9.409 -7.145 -13.935 1.00 95.69 189 GLU A N 1
ATOM 1429 C CA . GLU A 1 189 ? 8.162 -7.520 -14.603 1.00 95.69 189 GLU A CA 1
ATOM 1430 C C . GLU A 1 189 ? 7.386 -6.294 -15.103 1.00 95.69 189 GLU A C 1
ATOM 1432 O O . GLU A 1 189 ? 7.006 -6.234 -16.274 1.00 95.69 189 GLU A O 1
ATOM 1437 N N . LEU A 1 190 ? 7.206 -5.274 -14.255 1.00 95.69 190 LEU A N 1
ATOM 1438 C CA . LEU A 1 190 ? 6.496 -4.059 -14.652 1.00 95.69 190 LEU A CA 1
ATOM 1439 C C . LEU A 1 190 ? 7.251 -3.293 -15.746 1.00 95.69 190 LEU A C 1
ATOM 1441 O O . LEU A 1 190 ? 6.628 -2.780 -16.673 1.00 95.69 190 LEU A O 1
ATOM 1445 N N . ALA A 1 191 ? 8.587 -3.255 -15.688 1.00 95.88 191 ALA A N 1
ATOM 1446 C CA . ALA A 1 191 ? 9.402 -2.575 -16.692 1.00 95.88 191 ALA A CA 1
ATOM 1447 C C . ALA A 1 191 ? 9.168 -3.136 -18.104 1.00 95.88 191 ALA A C 1
ATOM 1449 O O . ALA A 1 191 ? 9.137 -2.361 -19.059 1.00 95.88 191 ALA A O 1
ATOM 1450 N N . LEU A 1 192 ? 8.942 -4.449 -18.252 1.00 94.88 192 LEU A N 1
ATOM 1451 C CA . LEU A 1 192 ? 8.648 -5.067 -19.552 1.00 94.88 192 LEU A CA 1
ATOM 1452 C C . LEU A 1 192 ? 7.380 -4.500 -20.204 1.00 94.88 192 LEU A C 1
ATOM 1454 O O . LEU A 1 192 ? 7.322 -4.400 -21.429 1.00 94.88 192 LEU A O 1
ATOM 1458 N N . ARG A 1 193 ? 6.388 -4.068 -19.412 1.00 93.88 193 ARG A N 1
ATOM 1459 C CA . ARG A 1 193 ? 5.149 -3.455 -19.926 1.00 93.88 193 ARG A CA 1
ATOM 1460 C C . ARG A 1 193 ? 5.389 -2.110 -20.614 1.00 93.88 193 ARG A C 1
ATOM 1462 O O . ARG A 1 193 ? 4.590 -1.723 -21.459 1.00 93.88 193 ARG A O 1
ATOM 1469 N N . PHE A 1 194 ? 6.493 -1.430 -20.307 1.00 93.56 194 PHE A N 1
ATOM 1470 C CA . PHE A 1 194 ? 6.886 -0.172 -20.952 1.00 93.56 194 PHE A CA 1
ATOM 1471 C C . PHE A 1 194 ? 7.739 -0.370 -22.216 1.00 93.56 194 PHE A C 1
ATOM 1473 O O . PHE A 1 194 ? 8.165 0.602 -22.837 1.00 93.56 194 PHE A O 1
ATOM 1480 N N . GLY A 1 195 ? 7.996 -1.620 -22.612 1.00 94.44 195 GLY A N 1
ATOM 1481 C CA . GLY A 1 195 ? 8.683 -1.958 -23.858 1.00 94.44 195 GLY A CA 1
ATOM 1482 C C . GLY A 1 195 ? 10.130 -1.455 -23.979 1.00 94.44 195 GLY A C 1
ATOM 1483 O O . GLY A 1 195 ? 10.474 -0.906 -25.031 1.00 94.44 195 GLY A O 1
ATOM 1484 N N . PRO A 1 196 ? 11.010 -1.609 -22.968 1.00 95.56 196 PRO A N 1
ATOM 1485 C CA . PRO A 1 196 ? 12.437 -1.377 -23.165 1.00 95.56 196 PRO A CA 1
ATOM 1486 C C . PRO A 1 196 ? 12.993 -2.371 -24.197 1.00 95.56 196 PRO A C 1
ATOM 1488 O O . PRO A 1 196 ? 12.550 -3.514 -24.281 1.00 95.56 196 PRO A O 1
ATOM 1491 N N . ARG A 1 197 ? 14.011 -1.964 -24.961 1.00 96.62 197 ARG A N 1
ATOM 1492 C CA . ARG A 1 197 ? 14.714 -2.863 -25.894 1.00 96.62 197 ARG A CA 1
ATOM 1493 C C . ARG A 1 197 ? 15.555 -3.898 -25.154 1.00 96.62 197 ARG A C 1
ATOM 1495 O O . ARG A 1 197 ? 15.728 -5.009 -25.639 1.00 96.62 197 ARG A O 1
ATOM 1502 N N . VAL A 1 198 ? 16.126 -3.510 -24.015 1.00 96.00 198 VAL A N 1
ATOM 1503 C CA . VAL A 1 198 ? 16.935 -4.386 -23.162 1.00 96.00 198 VAL A CA 1
ATOM 1504 C C . VAL A 1 198 ? 16.552 -4.144 -21.709 1.00 96.00 198 VAL A C 1
ATOM 1506 O O . VAL A 1 198 ? 16.547 -2.997 -21.260 1.00 96.00 198 VAL A O 1
ATOM 1509 N N . LEU A 1 199 ? 16.283 -5.222 -20.976 1.00 96.25 199 LEU A N 1
ATOM 1510 C CA . LEU A 1 199 ? 16.142 -5.212 -19.525 1.00 96.25 199 LEU A CA 1
ATOM 1511 C C . LEU A 1 199 ? 17.347 -5.923 -18.904 1.00 96.25 199 LEU A C 1
ATOM 1513 O O . LEU A 1 199 ? 17.594 -7.094 -19.176 1.00 96.25 199 LEU A O 1
ATOM 1517 N N . ILE A 1 200 ? 18.094 -5.213 -18.065 1.00 96.06 200 ILE A N 1
ATOM 1518 C CA . ILE A 1 200 ? 19.231 -5.756 -17.321 1.00 96.06 200 ILE A CA 1
ATOM 1519 C C . ILE A 1 200 ? 18.835 -5.838 -15.853 1.00 96.06 200 ILE A C 1
ATOM 1521 O O . ILE A 1 200 ? 18.532 -4.818 -15.237 1.00 96.06 200 ILE A O 1
ATOM 1525 N N . VAL A 1 201 ? 18.889 -7.033 -15.268 1.00 95.88 201 VAL A N 1
ATOM 1526 C CA . VAL A 1 201 ? 18.725 -7.219 -13.822 1.00 95.88 201 VAL A CA 1
ATOM 1527 C C . VAL A 1 201 ? 20.080 -7.570 -13.224 1.00 95.88 201 VAL A C 1
ATOM 1529 O O . VAL A 1 201 ? 20.667 -8.596 -13.553 1.00 95.88 201 VAL A O 1
ATOM 1532 N N . SER A 1 202 ? 20.584 -6.713 -12.341 1.00 95.06 202 SER A N 1
ATOM 1533 C CA . SER A 1 202 ? 21.859 -6.914 -11.654 1.00 95.06 202 SER A CA 1
ATOM 1534 C C . SER A 1 202 ? 21.617 -7.235 -10.189 1.00 95.06 202 SER A C 1
ATOM 1536 O O . SER A 1 202 ? 20.863 -6.542 -9.514 1.00 95.06 202 SER A O 1
ATOM 1538 N N . ASN A 1 203 ? 22.258 -8.273 -9.658 1.00 93.31 203 ASN A N 1
ATOM 1539 C CA . ASN A 1 203 ? 22.179 -8.599 -8.239 1.00 93.31 203 ASN A CA 1
ATOM 1540 C C . ASN A 1 203 ? 23.547 -9.063 -7.734 1.00 93.31 203 ASN A C 1
ATOM 1542 O O . ASN A 1 203 ? 24.160 -9.947 -8.321 1.00 93.31 203 ASN A O 1
ATOM 1546 N N . ARG A 1 204 ? 24.018 -8.488 -6.619 1.00 86.00 204 ARG A N 1
ATOM 1547 C CA . ARG A 1 204 ? 25.358 -8.775 -6.066 1.00 86.00 204 ARG A CA 1
ATOM 1548 C C . ARG A 1 204 ? 25.500 -10.194 -5.496 1.00 86.00 204 ARG A C 1
ATOM 1550 O O . ARG A 1 204 ? 26.612 -10.650 -5.272 1.00 86.00 204 ARG A O 1
ATOM 1557 N N . SER A 1 205 ? 24.396 -10.878 -5.196 1.00 72.38 205 SER A N 1
ATOM 1558 C CA . SER A 1 205 ? 24.392 -12.156 -4.474 1.00 72.38 205 SER A CA 1
ATOM 1559 C C . SER A 1 205 ? 23.619 -13.260 -5.200 1.00 72.38 205 SER A C 1
ATOM 1561 O O . SER A 1 205 ? 22.699 -12.985 -5.956 1.00 72.38 205 SER A O 1
ATOM 1563 N N . ASN A 1 206 ? 23.963 -14.517 -4.914 1.00 73.25 206 ASN A N 1
ATOM 1564 C CA . ASN A 1 206 ? 23.167 -15.723 -5.177 1.00 73.25 206 ASN A CA 1
ATOM 1565 C C . ASN A 1 206 ? 22.494 -15.807 -6.569 1.00 73.25 206 ASN A C 1
ATOM 1567 O O . ASN A 1 206 ? 21.362 -15.347 -6.744 1.00 73.25 206 ASN A O 1
ATOM 1571 N N . GLN A 1 207 ? 23.154 -16.503 -7.503 1.00 90.25 207 GLN A N 1
ATOM 1572 C CA . GLN A 1 207 ? 22.671 -16.791 -8.863 1.00 90.25 207 GLN A CA 1
ATOM 1573 C C . GLN A 1 207 ? 21.204 -17.250 -8.902 1.00 90.25 207 GLN A C 1
ATOM 1575 O O . GLN A 1 207 ? 20.431 -16.766 -9.721 1.00 90.25 207 GLN A O 1
ATOM 1580 N N . ARG A 1 208 ? 20.765 -18.033 -7.905 1.00 90.62 208 ARG A N 1
ATOM 1581 C CA . ARG A 1 208 ? 19.376 -18.498 -7.766 1.00 90.62 208 ARG A CA 1
ATOM 1582 C C . ARG A 1 208 ? 18.338 -17.373 -7.820 1.00 90.62 208 ARG A C 1
ATOM 1584 O O . ARG A 1 208 ? 17.207 -17.611 -8.229 1.00 90.62 208 ARG A O 1
ATOM 1591 N N . ARG A 1 209 ? 18.655 -16.166 -7.334 1.00 90.75 209 ARG A N 1
ATOM 1592 C CA . ARG A 1 209 ? 17.722 -15.025 -7.390 1.00 90.75 209 ARG A CA 1
ATOM 1593 C C . ARG A 1 209 ? 17.553 -14.514 -8.814 1.00 90.75 209 ARG A C 1
ATOM 1595 O O . ARG A 1 209 ? 16.428 -14.230 -9.199 1.00 90.75 209 ARG A O 1
ATOM 1602 N N . LEU A 1 210 ? 18.645 -14.436 -9.571 1.00 93.25 210 LEU A N 1
ATOM 1603 C CA . LEU A 1 210 ? 18.608 -14.080 -10.987 1.00 93.25 210 LEU A CA 1
ATOM 1604 C C . LEU A 1 210 ? 17.885 -15.166 -11.788 1.00 93.25 210 LEU A C 1
ATOM 1606 O O . LEU A 1 210 ? 16.990 -14.834 -12.555 1.00 93.25 210 LEU A O 1
ATOM 1610 N N . ASP A 1 211 ? 18.165 -16.444 -11.517 1.00 92.88 211 ASP A N 1
ATOM 1611 C CA . ASP A 1 211 ? 17.491 -17.570 -12.179 1.00 92.88 211 ASP A CA 1
ATOM 1612 C C . ASP A 1 211 ? 15.973 -17.538 -11.944 1.00 92.88 211 ASP A C 1
ATOM 1614 O O . ASP A 1 211 ? 15.185 -17.760 -12.858 1.00 92.88 211 ASP A O 1
ATOM 1618 N N . LYS A 1 212 ? 15.542 -17.203 -10.719 1.00 91.81 212 LYS A N 1
ATOM 1619 C CA . LYS A 1 212 ? 14.121 -16.997 -10.401 1.00 91.81 212 LYS A CA 1
ATOM 1620 C C . LYS A 1 212 ? 13.517 -15.805 -11.133 1.00 91.81 212 LYS A C 1
ATOM 1622 O O . LYS A 1 212 ? 12.338 -15.860 -11.456 1.00 91.81 212 LYS A O 1
ATOM 1627 N N . THR A 1 213 ? 14.273 -14.726 -11.321 1.00 92.81 213 THR A N 1
ATOM 1628 C CA . THR A 1 213 ? 13.803 -13.570 -12.089 1.00 92.81 213 THR A CA 1
ATOM 1629 C C . THR A 1 213 ? 13.574 -13.969 -13.540 1.00 92.81 213 THR A C 1
ATOM 1631 O O . THR A 1 213 ? 12.466 -13.781 -14.018 1.00 92.81 213 THR A O 1
ATOM 1634 N N . VAL A 1 214 ? 14.566 -14.594 -14.184 1.00 91.31 214 VAL A N 1
ATOM 1635 C CA . VAL A 1 214 ? 14.463 -15.125 -15.557 1.00 91.31 214 VAL A CA 1
ATOM 1636 C C . VAL A 1 214 ? 13.266 -16.072 -15.665 1.00 91.31 214 VAL A C 1
ATOM 1638 O O . VAL A 1 214 ? 12.338 -15.833 -16.420 1.00 91.31 214 VAL A O 1
ATOM 1641 N N . SER A 1 215 ? 13.173 -17.075 -14.790 1.00 91.00 215 SER A N 1
ATOM 1642 C CA . SER A 1 215 ? 12.038 -18.007 -14.800 1.00 91.00 215 SER A CA 1
ATOM 1643 C C . SER A 1 215 ? 10.662 -17.342 -14.642 1.00 91.00 215 SER A C 1
ATOM 1645 O O . SER A 1 215 ? 9.672 -17.959 -15.028 1.00 91.00 215 SER A O 1
ATOM 1647 N N . ALA A 1 216 ? 10.572 -16.158 -14.030 1.00 86.00 216 ALA A N 1
ATOM 1648 C CA . ALA A 1 216 ? 9.308 -15.456 -13.819 1.00 86.00 216 ALA A CA 1
ATOM 1649 C C . ALA A 1 216 ? 8.920 -14.547 -14.993 1.00 86.00 216 ALA A C 1
ATOM 1651 O O . ALA A 1 216 ? 7.731 -14.367 -15.234 1.00 86.00 216 ALA A O 1
ATOM 1652 N N . ILE A 1 217 ? 9.896 -13.973 -15.704 1.00 87.38 217 ILE A N 1
ATOM 1653 C CA . ILE A 1 217 ? 9.642 -12.951 -16.733 1.00 87.38 217 ILE A CA 1
ATOM 1654 C C . ILE A 1 217 ? 9.991 -13.393 -18.164 1.00 87.38 217 ILE A C 1
ATOM 1656 O O . ILE A 1 217 ? 9.658 -12.667 -19.101 1.00 87.38 217 ILE A O 1
ATOM 1660 N N . GLY A 1 218 ? 10.606 -14.570 -18.333 1.00 65.44 218 GLY A N 1
ATOM 1661 C CA . GLY A 1 218 ? 11.068 -15.124 -19.615 1.00 65.44 218 GLY A CA 1
ATOM 1662 C C . GLY A 1 218 ? 12.571 -14.989 -19.829 1.00 65.44 218 GLY A C 1
ATOM 1663 O O . GLY A 1 218 ? 12.982 -15.160 -20.995 1.00 65.44 218 GLY A O 1
#

Organism: NCBI:txid412755

Sequence (218 aa):
IGAGQLLARVDAAGVCTSILKLIEQGAEHAFINGWDMERWPVILGDEGTVTIVKVGENLRGEYEVGQRFAIQPAVGVRPVLHRERYADNAEGMDKCAVGYTLGGHLAQYIRIQEEVLEAECLLPLPSEEMGYFEVSMAEPISCVYSAQQRNYHLIKDGPHGERKPHAGILPGGVAVVIGAGAMGRIHAELALRFGPRVLIVSNRSNQRRLDKTVSAIG

pLDDT: mean 95.08, std 3.8, range [65.44, 98.81]

InterPro domains:
  IPR011032 GroES-like superfamily [SSF50129] (2-181)
  IPR013154 Alcohol dehydrogenase-like, N-terminal [PF08240] (2-116)
  IPR036291 NAD(P)-binding domain superfamily [SSF51735] (158-204)